Protein AF-A0A8T5MD35-F1 (afdb_monomer)

Sequence (203 aa):
NPEGSQSNDGQLILYNSLDQLIDSVTYGDWDDGNESDNAPDGNANDYTDECLSRMPNAKDTDNDKNDFIKTRCTYGSENGITPPNEQSLLVTIAGRIVFDILPRQLNFGIVQPGSTDNPALNGPIIFNVTGSEQDVNVEITNVTGYPFEDGLRIDNNPALGSHWFIPYTSPIVNATPTLDVPEEAPPGQAEGTIVYTVTGPTP

Nearest PDB structures (foldseek):
  2wmp-assembly1_B  TM=6.150E-01  e=5.073E-01  Escherichia coli
  6cd2-assembly1_B  TM=5.212E-01  e=1.045E+00  Escherichia coli

pLDDT: mean 82.9, std 14.53, range [34.44, 97.69]

Foldseek 3Di:
DDDDDDDQWDKDWDADPVRDTDDMAGEDQDPPPDSPLHDYTCDDPDQFFNDKDFDVPDDCPVRNNNGIDGGHDPPPDDPPDDDQPDDDDDDDAPDDFDWDFPRDFFALDFDAAQDAFRWGPPFWGKTFRAPDPFKKKKAFQDKDWPPLRPWKDKPNHNRHGDMDIAGNVRGIDTITIGGGHHNPHDGDDIGMDIDMDMDTDHD

Solvent-accessible surface area (backbone atoms only — not comparable to full-atom values): 12385 Å² total; per-residue (Å²): 128,90,87,83,83,85,66,55,41,40,75,51,76,42,62,48,100,80,74,43,82,74,50,71,45,40,20,27,83,36,79,85,86,56,55,90,38,27,13,70,47,63,69,54,92,51,77,62,34,60,26,82,40,68,46,87,92,59,70,90,74,91,34,32,41,84,33,34,41,68,28,53,67,62,85,93,59,69,89,90,64,76,76,72,76,78,82,87,81,89,80,90,60,104,59,74,73,41,75,48,71,66,74,69,86,84,38,58,72,91,72,56,58,57,39,66,72,42,52,30,75,69,56,61,49,50,46,35,30,67,79,19,85,52,44,37,38,39,32,28,78,41,54,38,40,69,55,40,58,87,20,31,22,40,72,88,35,60,36,66,70,38,69,46,80,39,44,42,91,51,28,65,49,78,42,45,43,27,36,31,33,52,66,83,48,76,92,73,90,70,67,65,51,74,41,74,47,77,47,62,78,83,129

Radius of gyration: 22.54 Å; Cα contacts (8 Å, |Δi|>4): 384; chains: 1; bounding box: 60×29×52 Å

Structure (mmCIF, N/CA/C/O backbone):
data_AF-A0A8T5MD35-F1
#
_entry.id   AF-A0A8T5MD35-F1
#
loop_
_atom_site.group_PDB
_atom_site.id
_atom_site.type_symbol
_atom_site.label_atom_id
_atom_site.label_alt_id
_atom_site.label_comp_id
_atom_site.label_asym_id
_atom_site.label_entity_id
_atom_site.label_seq_id
_atom_site.pdbx_PDB_ins_code
_atom_site.Cartn_x
_atom_site.Cartn_y
_atom_site.Cartn_z
_atom_site.occupancy
_atom_site.B_iso_or_equiv
_atom_site.auth_seq_id
_atom_site.auth_comp_id
_atom_site.auth_asym_id
_atom_site.auth_atom_id
_atom_site.pdbx_PDB_model_num
ATOM 1 N N . ASN A 1 1 ? -34.368 -17.183 -1.199 1.00 41.47 1 ASN A N 1
ATOM 2 C CA . ASN A 1 1 ? -34.020 -15.756 -1.328 1.00 41.47 1 ASN A CA 1
ATOM 3 C C . ASN A 1 1 ? -35.205 -14.946 -0.874 1.00 41.47 1 ASN A C 1
ATOM 5 O O . ASN A 1 1 ? -36.309 -15.324 -1.254 1.00 41.47 1 ASN A O 1
ATOM 9 N N . PRO A 1 2 ? -35.012 -13.919 -0.036 1.00 56.97 2 PRO A N 1
ATOM 10 C CA . PRO A 1 2 ? -36.078 -12.960 0.209 1.00 56.97 2 PRO A CA 1
ATOM 11 C C . PRO A 1 2 ? -36.549 -12.375 -1.131 1.00 56.97 2 PRO A C 1
ATOM 13 O O . PRO A 1 2 ? -35.743 -12.176 -2.042 1.00 56.97 2 PRO A O 1
ATOM 16 N N . GLU A 1 3 ? -37.855 -12.169 -1.267 1.00 71.06 3 GLU A N 1
ATOM 17 C CA . GLU A 1 3 ? -38.458 -11.482 -2.410 1.00 71.06 3 GLU A CA 1
ATOM 18 C C . GLU A 1 3 ? -38.529 -9.980 -2.102 1.00 71.06 3 GLU A C 1
ATOM 20 O O . GLU A 1 3 ? -38.937 -9.600 -1.005 1.00 71.06 3 GLU A O 1
ATOM 25 N N . GLY A 1 4 ? -38.128 -9.123 -3.046 1.00 73.94 4 GLY A N 1
ATOM 26 C CA . GLY A 1 4 ? -38.180 -7.667 -2.883 1.00 73.94 4 GLY A CA 1
ATOM 27 C C . GLY A 1 4 ? -37.210 -6.904 -3.790 1.00 73.94 4 GLY A C 1
ATOM 28 O O . GLY A 1 4 ? -36.378 -7.504 -4.468 1.00 73.94 4 GLY A O 1
ATOM 29 N N . SER A 1 5 ? -37.335 -5.574 -3.789 1.00 76.50 5 SER A N 1
ATOM 30 C CA . SER A 1 5 ? -36.349 -4.638 -4.342 1.00 76.50 5 SER A CA 1
ATOM 31 C C . SER A 1 5 ? -35.628 -3.983 -3.170 1.00 76.50 5 SER A C 1
ATOM 33 O O . SER A 1 5 ? -36.293 -3.425 -2.299 1.00 76.50 5 SER A O 1
ATOM 35 N N . GLN A 1 6 ? -34.301 -4.051 -3.135 1.00 71.00 6 GLN A N 1
ATOM 36 C CA . GLN A 1 6 ? -33.507 -3.251 -2.202 1.00 71.00 6 GLN A CA 1
ATOM 37 C C . GLN A 1 6 ? -33.210 -1.894 -2.848 1.00 71.00 6 GLN A C 1
ATOM 39 O O . GLN A 1 6 ? -32.934 -1.837 -4.047 1.00 71.00 6 GLN A O 1
ATOM 44 N N . SER A 1 7 ? -33.349 -0.817 -2.073 1.00 79.94 7 SER A N 1
ATOM 45 C CA . SER A 1 7 ? -32.858 0.511 -2.455 1.00 79.94 7 SER A CA 1
ATOM 46 C C . SER A 1 7 ? -31.371 0.623 -2.110 1.00 79.94 7 SER A C 1
ATOM 48 O O . SER A 1 7 ? -30.817 -0.245 -1.432 1.00 79.94 7 SER A O 1
ATOM 50 N N . ASN A 1 8 ? -30.747 1.718 -2.536 1.00 84.00 8 ASN A N 1
ATOM 51 C CA . ASN A 1 8 ? -29.390 2.085 -2.125 1.00 84.00 8 ASN A CA 1
ATOM 52 C C . ASN A 1 8 ? -29.355 2.720 -0.724 1.00 84.00 8 ASN A C 1
ATOM 54 O O . ASN A 1 8 ? -28.286 3.063 -0.238 1.00 84.00 8 ASN A O 1
ATOM 58 N N . ASP A 1 9 ? -30.507 2.796 -0.061 1.00 91.19 9 ASP A N 1
ATOM 59 C CA . ASP A 1 9 ? -30.699 3.286 1.300 1.00 91.19 9 ASP A CA 1
ATOM 60 C C . ASP A 1 9 ? -31.457 2.220 2.090 1.00 91.19 9 ASP A C 1
ATOM 62 O O . ASP A 1 9 ? -32.310 1.510 1.534 1.00 91.19 9 ASP A O 1
ATOM 66 N N . GLY A 1 10 ? -31.164 2.089 3.379 1.00 92.69 10 GLY A N 1
ATOM 67 C CA . GLY A 1 10 ? -31.846 1.102 4.198 1.00 92.69 10 GLY A CA 1
ATOM 68 C C . GLY A 1 10 ? -31.272 0.920 5.590 1.00 92.69 10 GLY A C 1
ATOM 69 O O . GLY A 1 10 ? -30.478 1.716 6.084 1.00 92.69 10 GLY A O 1
ATOM 70 N N . GLN A 1 11 ? -31.701 -0.179 6.208 1.00 93.25 11 GLN A N 1
ATOM 71 C CA . GLN A 1 11 ? -31.288 -0.581 7.542 1.00 93.25 11 GLN A CA 1
ATOM 72 C C . GLN A 1 11 ? -30.983 -2.080 7.574 1.00 93.25 11 GLN A C 1
ATOM 74 O O . GLN A 1 11 ? -31.744 -2.906 7.059 1.00 93.25 11 GLN A O 1
ATOM 79 N N . LEU A 1 12 ? -29.871 -2.431 8.210 1.00 91.94 12 LEU A N 1
ATOM 80 C CA . LEU A 1 12 ? -29.459 -3.796 8.502 1.00 91.94 12 LEU A CA 1
ATOM 81 C C . LEU A 1 12 ? -29.480 -3.994 10.010 1.00 91.94 12 LEU A C 1
ATOM 83 O O . LEU A 1 12 ? -28.777 -3.301 10.731 1.00 91.94 12 LEU A O 1
ATOM 87 N N . ILE A 1 13 ? -30.264 -4.963 10.481 1.00 94.69 13 ILE A N 1
ATOM 88 C CA . ILE A 1 13 ? -30.397 -5.250 11.909 1.00 94.69 13 ILE A CA 1
ATOM 89 C C . ILE A 1 13 ? -29.911 -6.667 12.189 1.00 94.69 13 ILE A C 1
ATOM 91 O O . ILE A 1 13 ? -30.379 -7.634 11.581 1.00 94.69 13 ILE A O 1
ATOM 95 N N . LEU A 1 14 ? -28.987 -6.790 13.136 1.00 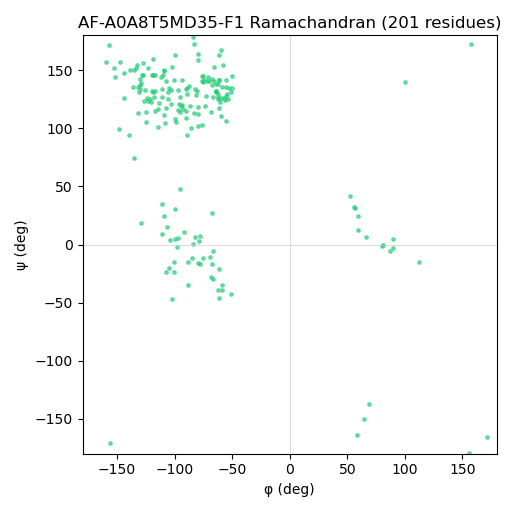93.69 14 LEU A N 1
ATOM 96 C CA . LEU A 1 14 ? -28.451 -8.056 13.600 1.00 93.69 14 LEU A CA 1
ATOM 97 C C . LEU A 1 14 ? -29.075 -8.428 14.944 1.00 93.69 14 LEU A C 1
ATOM 99 O O . LEU A 1 14 ? -28.911 -7.727 15.941 1.00 93.69 14 LEU A O 1
ATOM 103 N N . TYR A 1 15 ? -29.728 -9.586 14.985 1.00 95.44 15 TYR A N 1
ATOM 104 C CA . TYR A 1 15 ? -30.237 -10.192 16.213 1.00 95.44 15 TYR A CA 1
ATOM 105 C C . TYR A 1 15 ? -29.432 -11.439 16.580 1.00 95.44 15 TYR A C 1
ATOM 107 O O . TYR A 1 15 ? -28.934 -12.157 15.709 1.00 95.44 15 TYR A O 1
ATOM 115 N N . ASN A 1 16 ? -29.330 -11.731 17.877 1.00 95.25 16 ASN A N 1
ATOM 116 C CA . ASN A 1 16 ? -28.823 -13.020 18.344 1.00 95.25 16 ASN A CA 1
ATOM 117 C C . ASN A 1 16 ? -29.927 -14.094 18.367 1.00 95.25 16 ASN A C 1
ATOM 119 O O . ASN A 1 16 ? -31.092 -13.834 18.089 1.00 95.25 16 ASN A O 1
ATOM 123 N N . SER A 1 17 ? -29.571 -15.322 18.755 1.00 96.81 17 SER A N 1
ATOM 124 C CA . SER A 1 17 ? -30.511 -16.451 18.837 1.00 96.81 17 SER A CA 1
ATOM 125 C C . SER A 1 17 ? -31.606 -16.313 19.908 1.00 96.81 17 SER A C 1
ATOM 127 O O . SER A 1 17 ? -32.437 -17.207 20.034 1.00 96.81 17 SER A O 1
ATOM 129 N N . LEU A 1 18 ? -31.555 -15.267 20.737 1.00 97.69 18 LEU A N 1
ATOM 130 C CA . LEU A 1 18 ? -32.547 -14.938 21.763 1.00 97.69 18 LEU A CA 1
ATOM 131 C C . LEU A 1 18 ? -33.409 -13.728 21.357 1.00 97.69 18 LEU A C 1
ATOM 133 O O . LEU A 1 18 ? -34.053 -13.138 22.222 1.00 97.69 18 LEU A O 1
ATOM 137 N N . ASP A 1 19 ? -33.379 -13.338 20.078 1.00 96.06 19 ASP A N 1
ATOM 138 C CA . ASP A 1 19 ? -34.057 -12.160 19.517 1.00 96.06 19 ASP A CA 1
ATOM 139 C C . ASP A 1 19 ? -33.635 -10.826 20.162 1.00 96.06 19 ASP A C 1
ATOM 141 O O . ASP A 1 19 ? -34.372 -9.840 20.147 1.00 96.06 19 ASP A O 1
ATOM 145 N N . GLN A 1 20 ? -32.432 -10.763 20.738 1.00 97.19 20 GLN A N 1
ATOM 146 C CA . GLN A 1 20 ? -31.877 -9.515 21.261 1.00 97.19 20 GLN A CA 1
ATOM 147 C C . GLN A 1 20 ? -31.106 -8.801 20.156 1.00 97.19 20 GLN A C 1
ATOM 149 O O . GLN A 1 20 ? -30.312 -9.432 19.453 1.00 97.19 20 GLN A O 1
ATOM 154 N N . LEU A 1 21 ? -31.332 -7.493 20.031 1.00 94.75 21 LEU A N 1
ATOM 155 C CA . LEU A 1 21 ? -30.575 -6.627 19.134 1.00 94.75 21 LEU A CA 1
ATOM 156 C C . LEU A 1 21 ? -29.090 -6.657 19.521 1.00 94.75 21 LEU A C 1
ATOM 158 O O . LEU A 1 21 ? -28.753 -6.426 20.682 1.00 94.75 21 LEU A O 1
ATOM 162 N N . ILE A 1 22 ? -28.234 -6.969 18.551 1.00 94.75 22 ILE A N 1
ATOM 163 C CA . ILE A 1 22 ? -26.774 -6.949 18.682 1.00 94.75 22 ILE A CA 1
ATOM 164 C C . ILE A 1 22 ? -26.189 -5.703 18.030 1.00 94.75 22 ILE A C 1
ATOM 166 O O . ILE A 1 22 ? -25.343 -5.069 18.644 1.00 94.75 22 ILE A O 1
ATOM 170 N N . ASP A 1 23 ? -26.621 -5.391 16.809 1.00 93.25 23 ASP A N 1
ATOM 171 C CA . ASP A 1 23 ? -26.121 -4.263 16.017 1.00 93.25 23 ASP A CA 1
ATOM 172 C C . ASP A 1 23 ? -27.228 -3.798 15.056 1.00 93.25 23 ASP A C 1
ATOM 174 O O . ASP A 1 23 ? -28.089 -4.596 14.660 1.00 93.25 23 ASP A O 1
ATOM 178 N N . SER A 1 24 ? -27.218 -2.523 14.692 1.00 94.56 24 SER A N 1
ATOM 179 C CA . SER A 1 24 ? -28.111 -1.932 13.700 1.00 94.56 24 SER A CA 1
ATOM 180 C C . SER A 1 24 ? -27.337 -0.889 12.919 1.00 94.56 24 SER A C 1
ATOM 182 O O . SER A 1 24 ? -26.799 0.026 13.520 1.00 94.56 24 SER A O 1
ATOM 184 N N . VAL A 1 25 ? -27.348 -1.011 11.596 1.00 94.56 25 VAL A N 1
ATOM 185 C CA . VAL A 1 25 ? -26.674 -0.083 10.692 1.00 94.56 25 VAL A CA 1
ATOM 186 C C . VAL A 1 25 ? -27.701 0.527 9.760 1.00 94.56 25 VAL A C 1
ATOM 188 O O . VAL A 1 25 ? -28.379 -0.192 9.022 1.00 94.56 25 VAL A O 1
ATOM 191 N N . THR A 1 26 ? -27.790 1.845 9.774 1.00 95.81 26 THR A N 1
ATOM 192 C CA . THR A 1 26 ? -28.543 2.662 8.825 1.00 95.81 26 THR A CA 1
ATOM 193 C C . THR A 1 26 ? -27.608 3.257 7.784 1.00 95.81 26 THR A C 1
ATOM 195 O O . THR A 1 26 ? -26.464 3.608 8.074 1.00 95.81 26 THR A O 1
ATOM 198 N N . TYR A 1 27 ? -28.060 3.330 6.534 1.00 94.94 27 TYR A N 1
ATOM 199 C CA . TYR A 1 27 ? -27.249 3.840 5.433 1.00 94.94 27 TYR A CA 1
ATOM 200 C C . TYR A 1 27 ? -28.083 4.621 4.420 1.00 94.94 27 TYR A C 1
ATOM 202 O O . TYR A 1 27 ? -29.253 4.308 4.173 1.00 94.94 27 TYR A O 1
ATOM 210 N N . GLY A 1 28 ? -27.444 5.623 3.817 1.00 94.31 28 GLY A N 1
ATOM 211 C CA . GLY A 1 28 ? -28.070 6.539 2.871 1.00 94.31 28 GLY A CA 1
ATOM 212 C C . GLY A 1 28 ? -29.082 7.458 3.546 1.00 94.31 28 GLY A C 1
ATOM 213 O O . GLY A 1 28 ? -28.834 7.946 4.645 1.00 94.31 28 GLY A O 1
ATOM 214 N N . ASP A 1 29 ? -30.232 7.663 2.911 1.00 94.56 29 ASP A N 1
ATOM 215 C CA . ASP A 1 29 ? -31.291 8.556 3.410 1.00 94.56 29 ASP A CA 1
ATOM 216 C C . ASP A 1 29 ? -32.437 7.789 4.112 1.00 94.56 29 ASP A C 1
ATOM 218 O O . ASP A 1 29 ? -33.607 8.169 4.037 1.00 94.56 29 ASP A O 1
ATOM 222 N N . TRP A 1 30 ? -32.140 6.651 4.749 1.00 94.69 30 TRP A N 1
ATOM 223 C CA . TRP A 1 30 ? -33.147 5.887 5.492 1.00 94.69 30 TRP A CA 1
ATOM 224 C C . TRP A 1 30 ? -33.516 6.576 6.814 1.00 94.69 30 TRP A C 1
ATOM 226 O O . TRP A 1 30 ? -32.669 6.730 7.687 1.00 94.69 30 TRP A O 1
ATOM 236 N N . ASP A 1 31 ? -34.787 6.945 6.985 1.00 94.50 31 ASP A N 1
ATOM 237 C CA . ASP A 1 31 ? -35.288 7.567 8.218 1.00 94.50 31 ASP A CA 1
ATOM 238 C C . ASP A 1 31 ? -35.678 6.507 9.262 1.00 94.50 31 ASP A C 1
ATOM 240 O O . ASP A 1 31 ? -36.764 5.917 9.211 1.00 94.50 31 ASP A O 1
ATOM 244 N N . ASP A 1 32 ? -34.793 6.265 10.230 1.00 93.12 32 ASP A N 1
ATOM 245 C CA . ASP A 1 32 ? -35.075 5.472 11.431 1.00 93.12 32 ASP A CA 1
ATOM 246 C C . ASP A 1 32 ? -35.452 6.338 12.656 1.00 93.12 32 ASP A C 1
ATOM 248 O O . ASP A 1 32 ? -35.643 5.825 13.764 1.00 93.12 32 ASP A O 1
ATOM 252 N N . GLY A 1 33 ? -35.594 7.652 12.451 1.00 95.38 33 GLY A N 1
ATOM 253 C CA . GLY A 1 33 ? -35.703 8.669 13.490 1.00 95.38 33 GLY A CA 1
ATOM 254 C C . GLY A 1 33 ? -34.504 9.620 13.556 1.00 95.38 33 GLY A C 1
ATOM 255 O O . GLY A 1 33 ? -34.633 10.678 14.188 1.00 95.38 33 GLY A O 1
ATOM 256 N N . ASN A 1 34 ? -33.374 9.295 12.916 1.00 95.12 34 ASN A N 1
ATOM 257 C CA . ASN A 1 34 ? -32.229 10.190 12.783 1.00 95.12 34 ASN A CA 1
ATOM 258 C C . ASN A 1 34 ? -31.463 9.970 11.465 1.00 95.12 34 ASN A C 1
ATOM 260 O O . ASN A 1 34 ? -30.592 9.135 11.375 1.00 95.12 34 ASN A O 1
ATOM 264 N N . GLU A 1 35 ? -31.684 10.795 10.442 1.00 96.19 35 GLU A N 1
ATOM 265 C CA . GLU A 1 35 ? -30.905 10.675 9.190 1.00 96.19 35 GLU A CA 1
ATOM 266 C C . GLU A 1 35 ? -29.463 11.220 9.313 1.00 96.19 35 GLU A C 1
ATOM 268 O O . GLU A 1 35 ? -28.636 11.074 8.412 1.00 96.19 35 GLU A O 1
ATOM 273 N N . SER A 1 36 ? -29.145 11.941 10.396 1.00 96.50 36 SER A N 1
ATOM 274 C CA . SER A 1 36 ? -27.886 12.696 10.491 1.00 96.50 36 SER A CA 1
ATOM 275 C C . SER A 1 36 ? -26.665 11.846 10.854 1.00 96.50 36 SER A C 1
ATOM 277 O O . SER A 1 36 ? -25.529 12.304 10.657 1.00 96.50 36 SER A O 1
ATOM 279 N N . ASP A 1 37 ? -26.898 10.637 11.361 1.00 96.06 37 ASP A N 1
ATOM 280 C CA . ASP A 1 37 ? -25.904 9.633 11.730 1.00 96.06 37 ASP A CA 1
ATOM 281 C C . ASP A 1 37 ? -25.916 8.399 10.822 1.00 96.06 37 ASP A C 1
ATOM 283 O O . ASP A 1 37 ? -25.140 7.491 11.091 1.00 96.06 37 ASP A O 1
ATOM 287 N N . ASN A 1 38 ? -26.659 8.403 9.712 1.00 96.81 38 ASN A N 1
ATOM 288 C CA . ASN A 1 38 ? -26.609 7.331 8.719 1.00 96.81 38 ASN A CA 1
ATOM 289 C C . ASN A 1 38 ? -25.212 7.187 8.091 1.00 96.81 38 ASN A C 1
ATOM 291 O O . ASN A 1 38 ? -24.542 8.172 7.748 1.00 96.81 38 ASN A O 1
ATOM 295 N N . ALA A 1 39 ? -24.797 5.945 7.847 1.00 95.88 39 ALA A N 1
ATOM 296 C CA . ALA A 1 39 ? -23.642 5.650 7.009 1.00 95.88 39 ALA A CA 1
ATOM 297 C C . ALA A 1 39 ? -23.838 6.147 5.559 1.00 95.88 39 ALA A C 1
ATOM 299 O O . ALA A 1 39 ? -24.968 6.387 5.122 1.00 95.88 39 ALA A O 1
ATOM 300 N N . PRO A 1 40 ? -22.753 6.264 4.767 1.00 95.12 40 PRO A N 1
ATOM 301 C CA . PRO A 1 40 ? -22.859 6.528 3.332 1.00 95.12 40 PRO A CA 1
ATOM 302 C C . PRO A 1 40 ? -23.833 5.584 2.601 1.00 95.12 40 PRO A C 1
ATOM 304 O O . PRO A 1 40 ? -23.908 4.401 2.923 1.00 95.12 40 PRO A O 1
ATOM 307 N N . ASP A 1 41 ? -24.531 6.100 1.585 1.00 92.38 41 ASP A N 1
ATOM 308 C CA . ASP A 1 41 ? -25.451 5.322 0.739 1.00 92.38 41 ASP A CA 1
ATOM 309 C C . ASP A 1 41 ? -24.760 4.159 -0.003 1.00 92.38 41 ASP A C 1
ATOM 311 O O . ASP A 1 41 ? -23.540 4.090 -0.099 1.00 92.38 41 ASP A O 1
ATOM 315 N N . GLY A 1 42 ? -25.537 3.248 -0.582 1.00 85.62 42 GLY A N 1
ATOM 316 C CA . GLY A 1 42 ? -25.040 2.094 -1.337 1.00 85.62 42 GLY A CA 1
ATOM 317 C C . GLY A 1 42 ? -24.656 2.360 -2.800 1.00 85.62 42 GLY A C 1
ATOM 318 O O . GLY A 1 42 ? -24.393 1.403 -3.525 1.00 85.62 42 GLY A O 1
ATOM 319 N N . ASN A 1 43 ? -24.655 3.607 -3.288 1.00 88.81 43 ASN A N 1
ATOM 320 C CA . ASN A 1 43 ? -24.229 3.904 -4.661 1.00 88.81 43 ASN A CA 1
ATOM 321 C C . ASN A 1 43 ? -22.702 3.846 -4.790 1.00 88.81 43 ASN A C 1
ATOM 323 O O . ASN A 1 43 ? -21.986 4.402 -3.962 1.00 88.81 43 ASN A O 1
ATOM 327 N N . ALA A 1 44 ? -22.209 3.288 -5.889 1.00 89.38 44 ALA A N 1
ATOM 328 C CA . ALA A 1 44 ? -20.796 3.337 -6.250 1.00 89.38 44 ALA A CA 1
ATOM 329 C C . ALA A 1 44 ? -20.582 4.296 -7.428 1.00 89.38 44 ALA A C 1
ATOM 331 O O . ALA A 1 44 ? -21.388 4.323 -8.365 1.00 89.38 44 ALA A O 1
ATOM 332 N N . ASN A 1 45 ? -19.502 5.071 -7.397 1.00 86.94 45 ASN A N 1
ATOM 333 C CA . ASN A 1 45 ? -19.036 5.837 -8.553 1.00 86.94 45 ASN A CA 1
ATOM 334 C C . ASN A 1 45 ? -18.088 5.001 -9.417 1.00 86.94 45 ASN A C 1
ATOM 336 O O . ASN A 1 45 ? -18.090 5.135 -10.644 1.00 86.94 45 ASN A O 1
ATOM 340 N N . ASP A 1 46 ? -17.289 4.143 -8.782 1.00 87.00 46 ASP A N 1
ATOM 341 C CA . ASP A 1 46 ? -16.365 3.222 -9.432 1.00 87.00 46 ASP A CA 1
ATOM 342 C C . ASP A 1 46 ? -16.065 2.014 -8.525 1.00 87.00 46 ASP A C 1
ATOM 344 O O . ASP A 1 46 ? -16.705 1.796 -7.504 1.00 87.00 46 ASP A O 1
ATOM 348 N N . TYR A 1 47 ? -15.098 1.180 -8.907 1.00 81.31 47 TYR A N 1
ATOM 349 C CA . TYR A 1 47 ? -14.793 -0.051 -8.177 1.00 81.31 47 TYR A CA 1
ATOM 350 C C . TYR A 1 47 ? -14.153 0.181 -6.789 1.00 81.31 47 TYR A C 1
ATOM 352 O O . TYR A 1 47 ? -13.986 -0.764 -6.013 1.00 81.31 47 TYR A O 1
ATOM 360 N N . THR A 1 48 ? -13.739 1.411 -6.471 1.00 79.81 48 THR A N 1
ATOM 361 C CA . THR A 1 48 ? -13.070 1.762 -5.209 1.00 79.81 48 THR A CA 1
ATOM 362 C C . THR A 1 48 ? -14.046 2.065 -4.071 1.00 79.81 48 THR A C 1
ATOM 364 O O . THR A 1 48 ? -13.614 2.104 -2.917 1.00 79.81 48 THR A O 1
ATOM 367 N N . ASP A 1 49 ? -15.342 2.222 -4.366 1.00 89.56 49 ASP A N 1
ATOM 368 C CA . ASP A 1 49 ? -16.390 2.578 -3.402 1.00 89.56 49 ASP A CA 1
ATOM 369 C C . ASP A 1 49 ? -17.622 1.642 -3.434 1.00 89.56 49 ASP A C 1
ATOM 371 O O . ASP A 1 49 ? -18.673 1.981 -2.895 1.00 89.56 49 ASP A O 1
ATOM 375 N N . GLU A 1 50 ? -17.480 0.435 -4.002 1.00 87.94 50 GLU A N 1
ATOM 376 C CA . GLU A 1 50 ? -18.561 -0.560 -4.173 1.00 87.94 50 GLU A CA 1
ATOM 377 C C . GLU A 1 50 ? -19.101 -1.190 -2.877 1.00 87.94 50 GLU A C 1
ATOM 379 O O . GLU A 1 50 ? -20.163 -1.813 -2.896 1.00 87.94 50 GLU A O 1
ATOM 384 N N . CYS A 1 51 ? -18.381 -1.081 -1.761 1.00 88.12 51 CYS A N 1
ATOM 385 C CA . CYS A 1 51 ? -18.752 -1.696 -0.491 1.00 88.12 51 CYS A CA 1
ATOM 386 C C . CYS A 1 51 ? -18.754 -0.693 0.656 1.00 88.12 51 CYS A C 1
ATOM 388 O O . CYS A 1 51 ? -17.895 0.178 0.749 1.00 88.12 51 CYS A O 1
ATOM 390 N N . LEU A 1 52 ? -19.668 -0.893 1.600 1.00 89.25 52 LEU A N 1
ATOM 391 C CA . LEU A 1 52 ? -19.661 -0.205 2.881 1.00 89.25 52 LEU A CA 1
ATOM 392 C C . LEU A 1 52 ? -18.956 -1.084 3.923 1.00 89.25 52 LEU A C 1
ATOM 394 O O . LEU A 1 52 ? -19.306 -2.252 4.096 1.00 89.25 52 LEU A O 1
ATOM 398 N N . SER A 1 53 ? -17.955 -0.540 4.610 1.00 87.88 53 SER A N 1
ATOM 399 C CA . SER A 1 53 ? -17.213 -1.241 5.661 1.00 87.88 53 SER A CA 1
ATOM 400 C C . SER A 1 53 ? -17.139 -0.389 6.912 1.00 87.88 53 SER A C 1
ATOM 402 O O . SER A 1 53 ? -16.909 0.817 6.828 1.00 87.88 53 SER A O 1
ATOM 404 N N . ARG A 1 54 ? -17.233 -1.034 8.079 1.00 88.81 54 ARG A N 1
ATOM 405 C CA . ARG A 1 54 ? -16.860 -0.390 9.339 1.00 88.81 54 ARG A CA 1
ATOM 406 C C . ARG A 1 54 ? -15.370 -0.023 9.277 1.00 88.81 54 ARG A C 1
ATOM 408 O O . ARG A 1 54 ? -14.574 -0.781 8.709 1.00 88.81 54 ARG A O 1
ATOM 415 N N . MET A 1 55 ? -14.988 1.132 9.814 1.00 82.19 55 MET A N 1
ATOM 416 C CA . MET A 1 55 ? -13.598 1.579 9.836 1.00 82.19 55 MET A CA 1
ATOM 417 C C . MET A 1 55 ? -12.720 0.555 10.578 1.00 82.19 55 MET A C 1
ATOM 419 O O . MET A 1 55 ? -13.106 0.072 11.648 1.00 82.19 55 MET A O 1
ATOM 423 N N . PRO A 1 56 ? -11.534 0.202 10.045 1.00 71.00 56 PRO A N 1
ATOM 424 C CA . PRO A 1 56 ? -10.655 -0.770 10.686 1.00 71.00 56 PRO A CA 1
ATOM 425 C C . PRO A 1 56 ? -10.319 -0.378 12.130 1.00 71.00 56 PRO A C 1
ATOM 427 O O . PRO A 1 56 ? -9.848 0.727 12.387 1.00 71.00 56 PRO A O 1
ATOM 430 N N . ASN A 1 57 ? -10.537 -1.302 13.071 1.00 67.62 57 ASN A N 1
ATOM 431 C CA . ASN A 1 57 ? -10.334 -1.105 14.515 1.00 67.62 57 ASN A CA 1
ATOM 432 C C . ASN A 1 57 ? -11.170 0.023 15.152 1.00 67.62 57 ASN A C 1
ATOM 434 O O . ASN A 1 57 ? -10.897 0.404 16.294 1.00 67.62 57 ASN A O 1
ATOM 438 N N . ALA A 1 58 ? -12.176 0.558 14.455 1.00 72.12 58 ALA A N 1
ATOM 439 C CA . ALA A 1 58 ? -13.079 1.531 15.046 1.00 72.12 58 ALA A CA 1
ATOM 440 C C . ALA A 1 58 ? -13.975 0.862 16.091 1.00 72.12 58 ALA A C 1
ATOM 442 O O . ALA A 1 58 ? -14.424 -0.278 15.942 1.00 72.12 58 ALA A O 1
ATOM 443 N N . LYS A 1 59 ? -14.205 1.591 17.181 1.00 83.00 59 LYS A N 1
ATOM 444 C CA . LYS A 1 59 ? -15.204 1.232 18.178 1.00 83.00 59 LYS A CA 1
ATOM 445 C C . LYS A 1 59 ? -16.574 1.591 17.610 1.00 83.00 59 LYS A C 1
ATOM 447 O O . LYS A 1 59 ? -16.697 2.647 17.015 1.00 83.00 59 LYS A O 1
ATOM 452 N N . ASP A 1 60 ? -17.567 0.750 17.857 1.00 89.12 60 ASP A N 1
ATOM 453 C CA . ASP A 1 60 ? -18.968 1.092 17.628 1.00 89.12 60 ASP A CA 1
ATOM 454 C C . ASP A 1 60 ? -19.372 2.284 18.513 1.00 89.12 60 ASP A C 1
ATOM 456 O O . ASP A 1 60 ? -19.233 2.224 19.746 1.00 89.12 60 ASP A O 1
ATOM 460 N N . THR A 1 61 ? -19.742 3.400 17.885 1.00 91.75 61 THR A N 1
ATOM 461 C CA . THR A 1 61 ? -20.085 4.658 18.561 1.00 91.75 61 THR A CA 1
ATOM 462 C C . THR A 1 61 ? -21.582 4.930 18.602 1.00 91.75 61 THR A C 1
ATOM 464 O O . THR A 1 61 ? -21.970 5.984 19.113 1.00 91.75 61 THR A O 1
ATOM 467 N N . ASP A 1 62 ? -22.400 3.993 18.112 1.00 91.75 62 ASP A N 1
ATOM 468 C CA . ASP A 1 62 ? -23.825 4.194 17.837 1.00 91.75 62 ASP A CA 1
ATOM 469 C C . ASP A 1 62 ? -24.049 5.375 16.860 1.00 91.75 62 ASP A C 1
ATOM 471 O O . ASP A 1 62 ? -25.026 6.113 16.968 1.00 91.75 62 ASP A O 1
ATOM 475 N N . ASN A 1 63 ? -23.095 5.615 15.949 1.00 94.25 63 ASN A N 1
ATOM 476 C CA . ASN A 1 63 ? -23.173 6.642 14.911 1.00 94.25 63 ASN A CA 1
ATOM 477 C C . ASN A 1 63 ? -22.597 6.090 13.600 1.00 94.25 63 ASN A C 1
ATOM 479 O O . ASN A 1 63 ? -21.389 6.164 13.352 1.00 94.25 63 ASN A O 1
ATOM 483 N N . ASP A 1 64 ? -23.472 5.556 12.751 1.00 95.19 64 ASP A N 1
ATOM 484 C CA . ASP A 1 64 ? -23.089 4.815 11.546 1.00 95.19 64 ASP A CA 1
ATOM 485 C C . ASP A 1 64 ? -22.236 5.652 10.579 1.00 95.19 64 ASP A C 1
ATOM 487 O O . ASP A 1 64 ? -21.275 5.162 9.983 1.00 95.19 64 ASP A O 1
ATOM 491 N N . LYS A 1 65 ? -22.501 6.954 10.484 1.00 94.56 65 LYS A N 1
ATOM 492 C CA . LYS A 1 65 ? -21.732 7.912 9.684 1.00 94.56 65 LYS A CA 1
ATOM 493 C C . LYS A 1 65 ? -20.262 7.984 10.076 1.00 94.56 65 LYS A C 1
ATOM 495 O O . LYS A 1 65 ? -19.400 8.169 9.217 1.00 94.56 65 LYS A O 1
ATOM 500 N N . ASN A 1 66 ? -19.985 7.910 11.374 1.00 91.56 66 ASN A N 1
ATOM 501 C CA . ASN A 1 66 ? -18.630 7.967 11.911 1.00 91.56 66 ASN A CA 1
ATOM 502 C C . ASN A 1 66 ? -17.974 6.590 11.979 1.00 91.56 66 ASN A C 1
ATOM 504 O O . ASN A 1 66 ? -16.757 6.517 12.140 1.00 91.56 66 ASN A O 1
ATOM 508 N N . ASP A 1 67 ? -18.757 5.522 11.860 1.00 91.81 67 ASP A N 1
ATOM 509 C CA . ASP A 1 67 ? -18.272 4.159 12.005 1.00 91.81 67 ASP A CA 1
ATOM 510 C C . ASP A 1 67 ? -18.043 3.479 10.652 1.00 91.81 67 ASP A C 1
ATOM 512 O O . ASP A 1 67 ? -17.217 2.569 10.576 1.00 91.81 67 ASP A O 1
ATOM 516 N N . PHE A 1 68 ? -18.705 3.924 9.578 1.00 93.12 68 PHE A N 1
ATOM 517 C CA . PHE A 1 68 ? -18.665 3.295 8.256 1.00 93.12 68 PHE A CA 1
ATOM 518 C C . PHE A 1 68 ? -18.110 4.204 7.158 1.00 93.12 68 PHE A C 1
ATOM 520 O O . PHE A 1 68 ? -18.331 5.412 7.117 1.00 93.12 68 PHE A O 1
ATOM 527 N N . ILE A 1 69 ? -17.405 3.585 6.212 1.00 92.06 69 ILE A N 1
ATOM 528 C CA . ILE A 1 69 ? -16.852 4.226 5.018 1.00 92.06 69 ILE A CA 1
ATOM 529 C C . ILE A 1 69 ? -17.171 3.403 3.776 1.00 92.06 69 ILE A C 1
ATOM 531 O O . ILE A 1 69 ? -17.307 2.178 3.846 1.00 92.06 69 ILE A O 1
ATOM 535 N N . LYS A 1 70 ? -17.219 4.069 2.619 1.00 91.31 70 LYS A N 1
ATOM 536 C CA . LYS A 1 70 ? -17.158 3.369 1.336 1.00 91.31 70 LYS A CA 1
ATOM 537 C C . LYS A 1 70 ? -15.737 2.896 1.059 1.00 91.31 70 LYS A C 1
ATOM 539 O O . LYS A 1 70 ? -14.764 3.583 1.373 1.00 91.31 70 LYS A O 1
ATOM 544 N N . THR A 1 71 ? -15.621 1.710 0.489 1.00 87.00 71 THR A N 1
ATOM 545 C CA . THR A 1 71 ? -14.356 1.066 0.162 1.00 87.00 71 THR A CA 1
ATOM 546 C C . THR A 1 71 ? -14.554 0.031 -0.941 1.00 87.00 71 THR A C 1
ATOM 548 O O . THR A 1 71 ? -15.675 -0.318 -1.309 1.00 87.00 71 THR A O 1
ATOM 551 N N . ARG A 1 72 ? -13.451 -0.509 -1.452 1.00 86.88 72 ARG A N 1
ATOM 552 C CA . ARG A 1 72 ? -13.475 -1.605 -2.412 1.00 86.88 72 ARG A CA 1
ATOM 553 C C . ARG A 1 72 ? -13.987 -2.876 -1.746 1.00 86.88 72 ARG A C 1
ATOM 555 O O . ARG A 1 72 ? -13.529 -3.259 -0.669 1.00 86.88 72 ARG A O 1
ATOM 562 N N . CYS A 1 73 ? -14.852 -3.601 -2.441 1.00 85.25 73 CYS A N 1
ATOM 563 C CA . CYS A 1 73 ? -15.280 -4.918 -2.000 1.00 85.25 73 CYS A CA 1
ATOM 564 C C . CYS A 1 73 ? -14.125 -5.931 -1.974 1.00 85.25 73 CYS A C 1
ATOM 566 O O . CYS A 1 73 ? -13.407 -6.116 -2.955 1.00 85.25 73 CYS A O 1
ATOM 568 N N . THR A 1 74 ? -13.998 -6.662 -0.868 1.00 79.00 74 THR A N 1
ATOM 569 C CA . THR A 1 74 ? -13.030 -7.758 -0.688 1.00 79.00 74 THR A CA 1
ATOM 570 C C . THR A 1 74 ? -13.724 -9.122 -0.622 1.00 79.00 74 THR A C 1
ATOM 572 O O . THR A 1 74 ? -13.311 -10.017 0.113 1.00 79.00 74 THR A O 1
ATOM 575 N N . TYR A 1 75 ? -14.811 -9.299 -1.382 1.00 78.25 75 TYR A N 1
ATOM 576 C CA . TYR A 1 75 ? -15.583 -10.545 -1.392 1.00 78.25 75 TYR A CA 1
ATOM 577 C C . TYR A 1 75 ? -14.689 -11.763 -1.685 1.00 78.25 75 TYR A C 1
ATOM 579 O O . TYR A 1 75 ? -14.000 -11.815 -2.701 1.00 78.25 75 TYR A O 1
ATOM 587 N N . GLY A 1 76 ? -14.726 -12.757 -0.793 1.00 77.81 76 GLY A N 1
ATOM 588 C CA . GLY A 1 76 ? -13.913 -13.974 -0.887 1.00 77.81 76 GLY A CA 1
ATOM 589 C C . GLY A 1 76 ? -12.516 -13.875 -0.263 1.00 7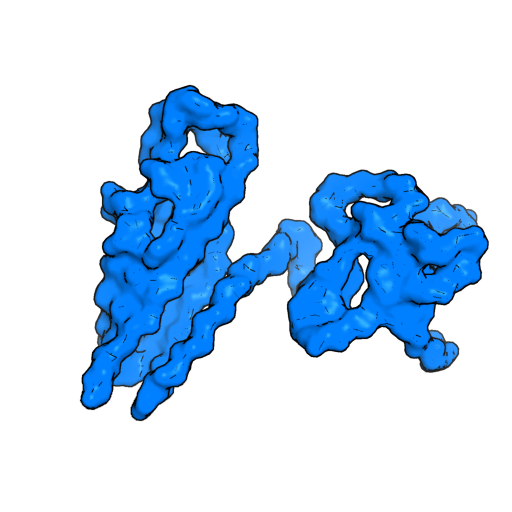7.81 76 GLY A C 1
ATOM 590 O O . GLY A 1 76 ? -11.840 -14.899 -0.174 1.00 77.81 76 GLY A O 1
ATOM 591 N N . SER A 1 77 ? -12.095 -12.695 0.199 1.00 76.88 77 SER A N 1
ATOM 592 C CA . SER A 1 77 ? -10.856 -12.512 0.963 1.00 76.88 77 SER A CA 1
ATOM 593 C C . SER A 1 77 ? -11.025 -12.901 2.436 1.00 76.88 77 SER A C 1
ATOM 595 O O . SER A 1 77 ? -12.133 -12.922 2.972 1.00 76.88 77 SER A O 1
ATOM 597 N N . GLU A 1 78 ? -9.912 -13.191 3.111 1.00 79.50 78 GLU A N 1
ATOM 598 C CA . GLU A 1 78 ? -9.897 -13.412 4.560 1.00 79.50 78 GLU A CA 1
ATOM 599 C C . GLU A 1 78 ? -10.133 -12.098 5.330 1.00 79.50 78 GLU A C 1
ATOM 601 O O . GLU A 1 78 ? -9.658 -11.029 4.936 1.00 79.50 78 GLU A O 1
ATOM 606 N N . ASN A 1 79 ? -10.847 -12.176 6.458 1.00 67.31 79 ASN A N 1
ATOM 607 C CA . ASN A 1 79 ? -11.056 -11.030 7.346 1.00 67.31 79 ASN A CA 1
ATOM 608 C C . ASN A 1 79 ? -9.719 -10.532 7.923 1.00 67.31 79 ASN A C 1
ATOM 610 O O . ASN A 1 79 ? -8.896 -11.329 8.368 1.00 67.31 79 ASN A O 1
ATOM 614 N N . GLY A 1 80 ? -9.539 -9.209 7.987 1.00 59.56 80 GLY A N 1
ATOM 615 C CA . GLY A 1 80 ? -8.343 -8.579 8.565 1.00 59.56 80 GLY A CA 1
ATOM 616 C C . GLY A 1 80 ? -7.202 -8.330 7.576 1.00 59.56 80 GLY A C 1
ATOM 617 O O . GLY A 1 80 ? -6.143 -7.858 7.985 1.00 59.56 80 GLY A O 1
ATOM 618 N N . ILE A 1 81 ? -7.407 -8.602 6.285 1.00 54.75 81 ILE A N 1
ATOM 619 C CA . ILE A 1 81 ? -6.482 -8.172 5.236 1.00 54.75 81 ILE A CA 1
ATOM 620 C C . ILE A 1 81 ? -6.919 -6.788 4.755 1.00 54.75 81 ILE A C 1
ATOM 622 O O . ILE A 1 81 ? -7.958 -6.648 4.109 1.00 54.75 81 ILE A O 1
ATOM 626 N N . THR A 1 82 ? -6.140 -5.758 5.094 1.00 53.81 82 THR A N 1
ATOM 627 C CA . THR A 1 82 ? -6.312 -4.408 4.540 1.00 53.81 82 THR A CA 1
ATOM 628 C C . THR A 1 82 ? -6.275 -4.506 3.012 1.00 53.81 82 THR A C 1
ATOM 630 O O . THR A 1 82 ? -5.346 -5.138 2.492 1.00 53.81 82 THR A O 1
ATOM 633 N N . PRO A 1 83 ? -7.255 -3.937 2.278 1.00 51.25 83 PRO A N 1
ATOM 634 C CA . PRO A 1 83 ? -7.210 -3.915 0.822 1.00 51.25 83 PRO A CA 1
ATOM 635 C C . PRO A 1 83 ? -5.847 -3.370 0.383 1.00 51.25 83 PRO A C 1
ATOM 637 O O . PRO A 1 83 ? -5.414 -2.356 0.932 1.00 51.25 83 PRO A O 1
ATOM 640 N N . PRO A 1 84 ? -5.135 -4.032 -0.544 1.00 50.62 84 PRO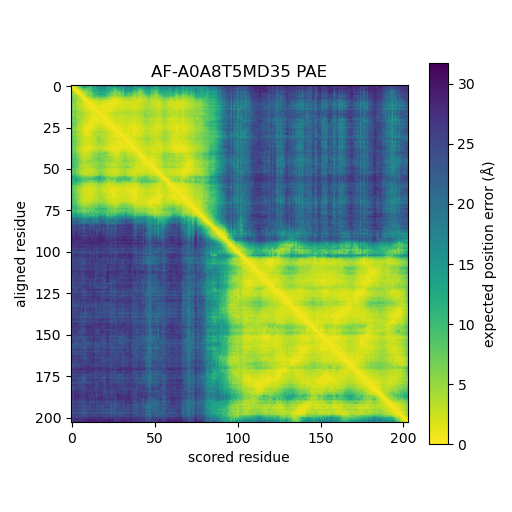 A N 1
ATOM 641 C CA . PRO A 1 84 ? -3.847 -3.536 -0.993 1.00 50.62 84 PRO A CA 1
ATOM 642 C C . PRO A 1 84 ? -4.025 -2.113 -1.523 1.00 50.62 84 PRO A C 1
ATOM 644 O O . PRO A 1 84 ? -4.858 -1.877 -2.396 1.00 50.62 84 PRO A O 1
ATOM 647 N N . ASN A 1 85 ? -3.257 -1.175 -0.971 1.00 49.88 85 ASN A N 1
ATOM 648 C CA . ASN A 1 85 ? -3.201 0.207 -1.429 1.00 49.88 85 ASN A CA 1
ATOM 649 C C . ASN A 1 85 ? -2.854 0.183 -2.932 1.00 49.88 85 ASN A C 1
ATOM 651 O O . ASN A 1 85 ? -1.724 -0.147 -3.298 1.00 49.88 85 ASN A O 1
ATOM 655 N N . GLU A 1 86 ? -3.820 0.461 -3.811 1.00 46.34 86 GLU A N 1
ATOM 656 C CA . GLU A 1 86 ? -3.583 0.469 -5.255 1.00 46.34 86 GLU A CA 1
ATOM 657 C C . GLU A 1 86 ? -2.915 1.783 -5.667 1.00 46.34 86 GLU A C 1
ATOM 659 O O . GLU A 1 86 ? -3.491 2.862 -5.549 1.00 46.34 86 GLU A O 1
ATOM 664 N N . GLN A 1 87 ? -1.704 1.684 -6.214 1.00 44.94 87 GLN A N 1
ATOM 665 C CA . GLN A 1 87 ? -1.194 2.688 -7.141 1.00 44.94 87 GLN A CA 1
ATOM 666 C C . GLN A 1 87 ? -1.541 2.232 -8.555 1.00 44.94 87 GLN A C 1
ATOM 668 O O . GLN A 1 87 ? -1.069 1.193 -9.011 1.00 44.94 87 GLN A O 1
ATOM 673 N N . SER A 1 88 ? -2.373 3.005 -9.248 1.00 35.31 88 SER A N 1
ATOM 674 C CA . SER A 1 88 ? -2.698 2.771 -10.655 1.00 35.31 88 SER A CA 1
ATOM 675 C C . SER A 1 88 ? -1.706 3.522 -11.541 1.00 35.31 88 SER A C 1
ATOM 677 O O . SER A 1 88 ? -1.692 4.752 -11.543 1.00 35.31 88 SER A O 1
ATOM 679 N N . LEU A 1 89 ? -0.886 2.799 -12.311 1.00 46.94 89 LEU A N 1
ATOM 680 C CA . LEU A 1 89 ? 0.001 3.387 -13.317 1.00 46.94 89 LEU A CA 1
ATOM 681 C C . LEU A 1 89 ? -0.518 3.060 -14.722 1.00 46.94 89 LEU A C 1
ATOM 683 O O . LEU A 1 89 ? -0.368 1.943 -15.215 1.00 46.94 89 LEU A O 1
ATOM 687 N N . LEU A 1 90 ? -1.123 4.048 -15.384 1.00 35.38 90 LEU A N 1
ATOM 688 C CA . LEU A 1 90 ? -1.595 3.913 -16.760 1.00 35.38 90 LEU A CA 1
ATOM 689 C C . LEU A 1 90 ? -0.475 4.318 -17.729 1.00 35.38 90 LEU A C 1
ATOM 691 O O . LEU A 1 90 ? -0.295 5.495 -18.039 1.00 35.38 90 LEU A O 1
ATOM 695 N N . VAL A 1 91 ? 0.303 3.341 -18.197 1.00 41.50 91 VAL A N 1
ATOM 696 C CA . VAL A 1 91 ? 1.378 3.565 -19.176 1.00 41.50 91 VAL A CA 1
ATOM 697 C C . VAL A 1 91 ? 0.856 3.277 -20.584 1.00 41.50 91 VAL A C 1
ATOM 699 O O . VAL A 1 91 ? 0.544 2.138 -20.918 1.00 41.50 91 VAL A O 1
ATOM 702 N N . THR A 1 92 ? 0.771 4.304 -21.434 1.00 34.44 92 THR A N 1
ATOM 703 C CA . THR A 1 92 ? 0.513 4.126 -22.875 1.00 34.44 92 THR A CA 1
ATOM 704 C C . THR A 1 92 ? 1.840 4.197 -23.626 1.00 34.44 92 THR A C 1
ATOM 706 O O . THR A 1 92 ? 2.401 5.278 -23.785 1.00 34.44 92 THR A O 1
ATOM 709 N N . ILE A 1 93 ? 2.348 3.055 -24.091 1.00 43.84 93 ILE A N 1
ATOM 710 C CA . ILE A 1 93 ? 3.524 2.960 -24.974 1.00 43.84 93 ILE A CA 1
ATOM 711 C C . ILE A 1 93 ? 3.104 2.204 -26.243 1.00 43.84 93 ILE A C 1
ATOM 713 O O . ILE A 1 93 ? 2.184 1.391 -26.212 1.00 43.84 93 ILE A O 1
ATOM 717 N N . ALA A 1 94 ? 3.756 2.476 -27.377 1.00 51.25 94 ALA A N 1
ATOM 718 C CA . ALA A 1 94 ? 3.481 1.889 -28.696 1.00 51.25 94 ALA A CA 1
ATOM 719 C C . ALA A 1 94 ? 3.802 0.372 -28.825 1.00 51.25 94 ALA A C 1
ATOM 721 O O . ALA A 1 94 ? 4.077 -0.120 -29.917 1.00 51.25 94 ALA A O 1
ATOM 722 N N . GLY A 1 95 ? 3.750 -0.371 -27.718 1.00 56.06 95 GLY A N 1
ATOM 723 C CA . GLY A 1 95 ? 3.956 -1.812 -27.598 1.00 56.06 95 GLY A CA 1
ATOM 724 C C . GLY A 1 95 ? 3.324 -2.331 -26.300 1.00 56.06 95 GLY A C 1
ATOM 725 O O . GLY A 1 95 ? 3.087 -1.565 -25.366 1.00 56.06 95 GLY A O 1
ATOM 726 N N . ARG A 1 96 ? 3.006 -3.630 -26.240 1.00 56.50 96 ARG A N 1
ATOM 727 C CA . ARG A 1 96 ? 2.381 -4.247 -25.061 1.00 56.50 96 ARG A CA 1
ATOM 728 C C . ARG A 1 96 ? 3.448 -4.523 -23.998 1.00 56.50 96 ARG A C 1
ATOM 730 O O . ARG A 1 96 ? 4.161 -5.514 -24.092 1.00 56.50 96 ARG A O 1
ATOM 737 N N . ILE A 1 97 ? 3.522 -3.678 -22.976 1.00 59.41 97 ILE A N 1
ATOM 738 C CA . ILE A 1 97 ? 4.251 -3.979 -21.740 1.00 59.41 97 ILE A CA 1
ATOM 739 C C . ILE A 1 97 ? 3.225 -4.506 -20.735 1.00 59.41 97 ILE A C 1
ATOM 741 O O . ILE A 1 97 ? 2.246 -3.824 -20.437 1.00 59.41 97 ILE A O 1
ATOM 745 N N . VAL A 1 98 ? 3.416 -5.734 -20.251 1.00 59.34 98 VAL A N 1
ATOM 746 C CA . VAL A 1 98 ? 2.688 -6.256 -19.087 1.00 59.34 98 VAL A CA 1
ATOM 747 C C . VAL A 1 98 ? 3.609 -6.064 -17.895 1.00 59.34 98 VAL A C 1
ATOM 749 O O . VAL A 1 98 ? 4.718 -6.598 -17.874 1.00 59.34 98 VAL A O 1
ATOM 752 N N . PHE A 1 99 ? 3.183 -5.228 -16.959 1.00 66.69 99 PHE A N 1
ATOM 753 C CA . PHE A 1 99 ? 3.977 -4.843 -15.808 1.00 66.69 99 PHE A CA 1
ATOM 754 C C . PHE A 1 99 ? 3.123 -4.987 -14.561 1.00 66.69 99 PHE A C 1
ATOM 756 O O . PHE A 1 99 ? 2.165 -4.238 -14.381 1.00 66.69 99 PHE A O 1
ATOM 763 N N . ASP A 1 100 ? 3.498 -5.938 -13.715 1.00 60.97 100 ASP A N 1
ATOM 764 C CA . ASP A 1 100 ? 2.870 -6.137 -12.421 1.00 60.97 100 ASP A CA 1
ATOM 765 C C . ASP A 1 100 ? 3.869 -5.704 -11.345 1.00 60.97 100 ASP A C 1
ATOM 767 O O . ASP A 1 100 ? 4.897 -6.351 -11.113 1.00 60.97 100 ASP A O 1
ATOM 771 N N . ILE A 1 101 ? 3.558 -4.606 -10.657 1.00 63.88 101 ILE A N 1
ATOM 772 C CA . ILE A 1 101 ? 4.082 -4.395 -9.306 1.00 63.88 101 ILE A CA 1
ATOM 773 C C . ILE A 1 101 ? 3.097 -5.103 -8.396 1.00 63.88 101 ILE A C 1
ATOM 775 O O . ILE A 1 101 ? 1.928 -4.736 -8.371 1.00 63.88 101 ILE A O 1
ATOM 779 N N . LEU A 1 102 ? 3.550 -6.102 -7.643 1.00 58.34 102 LEU A N 1
ATOM 780 C CA . LEU A 1 102 ? 2.742 -6.644 -6.555 1.00 58.34 102 LEU A CA 1
ATOM 781 C C . LEU A 1 102 ? 2.823 -5.639 -5.395 1.00 58.34 102 LEU A C 1
ATOM 783 O O . LEU A 1 102 ? 3.874 -5.580 -4.747 1.00 58.34 102 LEU A O 1
ATOM 787 N N . PRO A 1 103 ? 1.786 -4.809 -5.151 1.00 59.81 103 PRO A N 1
ATOM 788 C CA . PRO A 1 103 ? 1.853 -3.779 -4.127 1.00 59.81 103 PRO A CA 1
ATOM 789 C C . PRO A 1 103 ? 2.084 -4.452 -2.779 1.00 59.81 103 PRO A C 1
ATOM 791 O O . PRO A 1 103 ? 1.327 -5.329 -2.358 1.00 59.81 103 PRO A O 1
ATOM 794 N N . ARG A 1 104 ? 3.163 -4.060 -2.105 1.00 66.31 104 ARG A N 1
ATOM 795 C CA . ARG A 1 104 ? 3.512 -4.608 -0.802 1.00 66.31 104 ARG A CA 1
ATOM 796 C C . ARG A 1 104 ? 3.667 -3.462 0.178 1.00 66.31 104 ARG A C 1
ATOM 798 O O . ARG A 1 104 ? 4.653 -2.736 0.130 1.00 66.31 104 ARG A O 1
ATOM 805 N N . GLN A 1 105 ? 2.682 -3.301 1.061 1.00 74.81 105 GLN A N 1
ATOM 806 C CA . GLN A 1 105 ? 2.808 -2.402 2.205 1.00 74.81 105 GLN A CA 1
ATOM 807 C C . GLN A 1 105 ? 3.995 -2.876 3.034 1.00 74.81 105 GLN A C 1
ATOM 809 O O . GLN A 1 105 ? 3.919 -3.952 3.614 1.00 74.81 105 GLN A O 1
ATOM 814 N N . LEU A 1 106 ? 5.092 -2.130 3.075 1.00 83.12 106 LEU A N 1
ATOM 815 C CA . LEU A 1 106 ? 6.263 -2.551 3.837 1.00 83.12 106 LEU A CA 1
ATOM 816 C C . LEU A 1 106 ? 5.937 -2.547 5.330 1.00 83.12 106 LEU A C 1
ATOM 818 O O . LEU A 1 106 ? 5.462 -1.550 5.867 1.00 83.12 106 LEU A O 1
ATOM 822 N N . ASN A 1 107 ? 6.191 -3.672 5.993 1.00 85.19 107 ASN A N 1
ATOM 823 C CA . ASN A 1 107 ? 5.974 -3.816 7.425 1.00 85.19 107 ASN A CA 1
ATOM 824 C C . ASN A 1 107 ? 7.309 -4.089 8.110 1.00 85.19 107 ASN A C 1
ATOM 826 O O . ASN A 1 107 ? 7.899 -5.145 7.906 1.00 85.19 107 ASN A O 1
ATOM 830 N N . PHE A 1 108 ? 7.756 -3.157 8.945 1.00 86.00 108 PHE A N 1
ATOM 831 C CA . PHE A 1 108 ? 8.999 -3.269 9.713 1.00 86.00 108 PHE A CA 1
ATOM 832 C C . PHE A 1 108 ? 8.772 -3.737 11.161 1.00 86.00 108 PHE A C 1
ATOM 834 O O . PHE A 1 108 ? 9.727 -3.945 11.904 1.00 86.00 108 PHE A O 1
ATOM 841 N N . GLY A 1 109 ? 7.517 -3.948 11.570 1.00 85.75 109 GLY A N 1
ATOM 842 C CA . GLY A 1 109 ? 7.155 -4.284 12.943 1.00 85.75 109 GLY A CA 1
ATOM 843 C C . GLY A 1 109 ? 7.484 -3.165 13.932 1.00 85.75 109 GLY A C 1
ATOM 844 O O . GLY A 1 109 ? 7.456 -1.983 13.596 1.00 85.75 109 GLY A O 1
ATOM 845 N N . ILE A 1 110 ? 7.776 -3.549 15.177 1.00 83.00 110 ILE A N 1
ATOM 846 C CA . ILE A 1 110 ? 8.231 -2.611 16.208 1.00 83.00 110 ILE A CA 1
ATOM 847 C C . ILE A 1 110 ? 9.736 -2.407 16.035 1.00 83.00 110 ILE A C 1
ATOM 849 O O . ILE A 1 110 ? 10.523 -3.314 16.301 1.00 83.00 110 ILE A O 1
ATOM 853 N N . VAL A 1 111 ? 10.116 -1.195 15.649 1.00 87.31 111 VAL A N 1
ATOM 854 C CA . VAL A 1 111 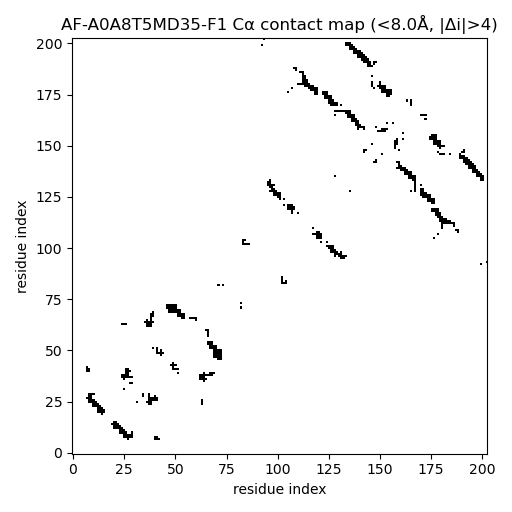? 11.506 -0.746 15.521 1.00 87.31 111 VAL A CA 1
ATOM 855 C C . VAL A 1 111 ? 11.835 0.260 16.625 1.00 87.31 111 VAL A C 1
ATOM 857 O O . VAL A 1 111 ? 10.952 0.958 17.125 1.00 87.31 111 VAL A O 1
ATOM 860 N N . GLN A 1 112 ? 13.093 0.303 17.063 1.00 89.12 112 GLN A N 1
ATOM 861 C CA . GLN A 1 112 ? 13.530 1.211 18.131 1.00 89.12 112 GLN A CA 1
ATOM 862 C C . GLN A 1 112 ? 14.074 2.516 17.531 1.00 89.12 112 GLN A C 1
ATOM 864 O O . GLN A 1 112 ? 14.784 2.447 16.524 1.00 89.12 112 GLN A O 1
ATOM 869 N N . PRO A 1 113 ? 13.822 3.690 18.133 1.00 91.75 113 PRO A N 1
ATOM 870 C CA . PRO A 1 113 ? 14.513 4.916 17.741 1.00 91.75 113 PRO A CA 1
ATOM 871 C C . PRO A 1 113 ? 16.038 4.730 17.756 1.00 91.75 113 PRO A C 1
ATOM 873 O O . PRO A 1 113 ? 16.584 4.112 18.673 1.00 91.75 113 PRO A O 1
ATOM 876 N N . GLY A 1 114 ? 16.716 5.208 16.712 1.00 90.12 114 GLY A N 1
ATOM 877 C CA . GLY A 1 114 ? 18.161 5.051 16.506 1.00 90.12 114 GLY A CA 1
ATOM 878 C C . GLY A 1 114 ? 18.606 3.696 15.935 1.00 90.12 114 GLY A C 1
ATOM 879 O O . GLY A 1 114 ? 19.803 3.490 15.738 1.00 90.12 114 GLY A O 1
ATOM 880 N N . SER A 1 115 ? 17.688 2.755 15.682 1.00 93.50 115 SER A N 1
ATOM 881 C CA . SER A 1 115 ? 18.033 1.479 15.035 1.00 93.50 115 SER A CA 1
ATOM 882 C C . SER A 1 115 ? 18.247 1.639 13.527 1.00 93.50 115 SER A C 1
ATOM 884 O O . SER A 1 115 ? 17.556 2.419 12.875 1.00 93.50 115 SER A O 1
ATOM 886 N N . THR A 1 116 ? 19.186 0.876 12.966 1.00 95.75 116 THR A N 1
ATOM 887 C CA . THR A 1 116 ? 19.521 0.887 11.534 1.00 95.75 116 THR A CA 1
ATOM 888 C C . THR A 1 116 ? 19.270 -0.473 10.897 1.00 95.75 116 THR A C 1
ATOM 890 O O . THR A 1 116 ? 19.239 -1.493 11.590 1.00 95.75 116 THR A O 1
ATOM 893 N N . ASP A 1 117 ? 19.122 -0.488 9.574 1.00 94.19 117 ASP A N 1
ATOM 894 C CA . ASP A 1 117 ? 19.008 -1.697 8.755 1.00 94.19 117 ASP A CA 1
ATOM 895 C C . ASP A 1 117 ? 17.871 -2.645 9.177 1.00 94.19 117 ASP A C 1
ATOM 897 O O . ASP A 1 117 ? 17.977 -3.865 9.032 1.00 94.19 117 ASP A O 1
ATOM 901 N N . ASN A 1 118 ? 16.759 -2.109 9.691 1.00 92.69 118 ASN A N 1
ATOM 902 C CA . ASN A 1 118 ? 15.616 -2.930 10.088 1.00 92.69 118 ASN A CA 1
ATOM 903 C C . ASN A 1 118 ? 14.972 -3.537 8.831 1.00 92.69 118 ASN A C 1
ATOM 905 O O . ASN A 1 118 ? 14.438 -2.779 8.018 1.00 92.69 118 ASN A O 1
ATOM 909 N N . PRO A 1 119 ? 15.001 -4.865 8.620 1.00 93.75 119 PRO A N 1
ATOM 910 C CA . PRO A 1 119 ? 14.466 -5.458 7.402 1.00 93.75 119 PRO A CA 1
ATOM 911 C C . PRO A 1 119 ? 12.939 -5.468 7.430 1.00 93.75 119 PRO A C 1
ATOM 913 O O . PRO A 1 119 ? 12.331 -5.705 8.478 1.00 93.75 119 PRO A O 1
ATOM 916 N N . ALA A 1 120 ? 12.302 -5.287 6.271 1.00 90.31 120 ALA A N 1
ATOM 917 C CA . ALA A 1 120 ? 10.864 -5.514 6.188 1.00 90.31 120 ALA A CA 1
ATOM 918 C C . ALA A 1 120 ? 10.542 -6.986 6.507 1.00 90.31 120 ALA A C 1
ATOM 920 O O . ALA A 1 120 ? 11.074 -7.923 5.906 1.00 90.31 120 ALA A O 1
ATOM 921 N N . LEU A 1 121 ? 9.632 -7.197 7.454 1.00 87.81 121 LEU A N 1
ATOM 922 C CA . LEU A 1 121 ? 9.177 -8.508 7.919 1.00 87.81 121 LEU A CA 1
ATOM 923 C C . LEU A 1 121 ? 8.379 -9.246 6.856 1.00 87.81 121 LEU A C 1
ATOM 925 O O . LEU A 1 121 ? 8.355 -10.474 6.801 1.00 87.81 121 LEU A O 1
ATOM 929 N N . ASN A 1 122 ? 7.740 -8.488 5.982 1.00 82.69 122 ASN A N 1
ATOM 930 C CA . ASN A 1 122 ? 7.113 -9.013 4.800 1.00 82.69 122 ASN A CA 1
ATOM 931 C C . ASN A 1 122 ? 8.059 -8.898 3.603 1.00 82.69 122 ASN A C 1
ATOM 933 O O . ASN A 1 122 ? 7.627 -8.462 2.564 1.00 82.69 122 ASN A O 1
ATOM 937 N N . GLY A 1 123 ? 9.327 -9.296 3.700 1.00 86.62 123 GLY A N 1
ATOM 938 C CA . GLY A 1 123 ? 10.178 -9.617 2.543 1.00 86.62 123 GLY A CA 1
ATOM 939 C C . GLY A 1 123 ? 10.405 -8.513 1.484 1.00 86.62 123 GLY A C 1
ATOM 940 O O . GLY A 1 123 ? 10.187 -7.332 1.742 1.00 86.62 123 GLY A O 1
ATOM 941 N N . PRO A 1 124 ? 10.896 -8.892 0.284 1.00 88.88 124 PRO A N 1
ATOM 942 C CA . PRO A 1 124 ? 11.306 -7.934 -0.740 1.00 88.88 124 PRO A CA 1
ATOM 943 C C . PRO A 1 124 ? 10.125 -7.356 -1.528 1.00 88.88 124 PRO A C 1
ATOM 945 O O . PRO A 1 124 ? 9.029 -7.933 -1.564 1.00 88.88 124 PRO A O 1
ATOM 948 N N . ILE A 1 125 ? 10.409 -6.252 -2.219 1.00 87.44 125 ILE A N 1
ATOM 949 C CA . ILE A 1 125 ? 9.611 -5.718 -3.325 1.00 87.44 125 ILE A CA 1
ATOM 950 C C . ILE A 1 125 ? 9.972 -6.523 -4.573 1.00 87.44 125 ILE A C 1
ATOM 952 O O . ILE A 1 125 ? 11.152 -6.744 -4.847 1.00 87.44 125 ILE A O 1
ATOM 956 N N . ILE A 1 126 ? 8.965 -6.984 -5.311 1.00 86.25 126 ILE A N 1
ATOM 957 C CA . ILE A 1 126 ? 9.158 -7.790 -6.518 1.00 86.25 126 ILE A CA 1
ATOM 958 C C . ILE A 1 126 ? 8.663 -6.978 -7.706 1.00 86.25 126 ILE A C 1
ATOM 960 O O . ILE A 1 126 ? 7.471 -6.682 -7.803 1.00 86.25 126 ILE A O 1
ATOM 964 N N . PHE A 1 127 ? 9.575 -6.655 -8.617 1.00 87.56 127 PHE A N 1
ATOM 965 C CA . PHE A 1 127 ? 9.237 -6.097 -9.917 1.00 87.56 127 PHE A CA 1
ATOM 966 C C . PHE A 1 127 ? 9.161 -7.235 -10.927 1.00 87.56 127 PHE A C 1
ATOM 968 O O . PHE A 1 127 ? 10.149 -7.947 -11.130 1.00 87.56 127 PHE A O 1
ATOM 975 N N . ASN A 1 128 ? 7.990 -7.422 -11.537 1.00 85.62 128 ASN A N 1
ATOM 976 C CA . ASN A 1 128 ? 7.747 -8.509 -12.471 1.00 85.62 128 ASN A CA 1
ATOM 977 C C . ASN A 1 128 ? 7.244 -7.974 -13.817 1.00 85.62 128 ASN A C 1
ATOM 979 O O . ASN A 1 128 ? 6.137 -7.453 -13.928 1.00 85.62 128 ASN A O 1
ATOM 983 N N . VAL A 1 129 ? 8.059 -8.148 -14.854 1.00 86.00 129 VAL A N 1
ATOM 984 C CA . VAL A 1 129 ? 7.748 -7.747 -16.235 1.00 86.00 129 VAL A CA 1
ATOM 985 C C . VAL A 1 129 ? 7.501 -8.962 -17.130 1.00 86.00 129 VAL A C 1
ATOM 987 O O . VAL A 1 129 ? 7.713 -8.924 -18.341 1.00 86.00 129 VAL A O 1
ATOM 990 N N . THR A 1 130 ? 7.104 -10.094 -16.538 1.00 84.19 130 THR A N 1
ATOM 991 C CA . THR A 1 130 ? 6.849 -11.335 -17.278 1.00 84.19 130 THR A CA 1
ATOM 992 C C . THR A 1 130 ? 5.801 -11.099 -18.359 1.00 84.19 130 THR A C 1
ATOM 99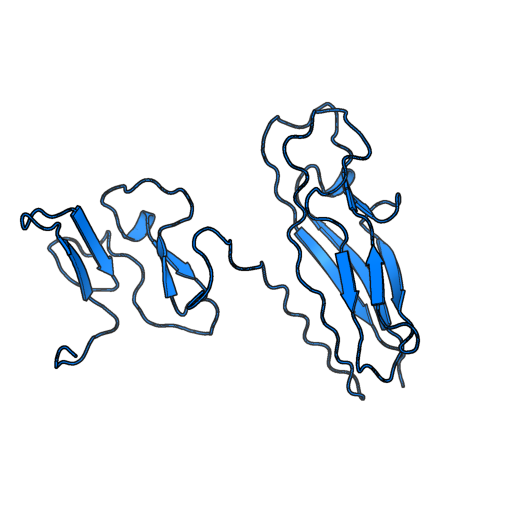4 O O . THR A 1 130 ? 4.700 -10.628 -18.096 1.00 84.19 130 THR A O 1
ATOM 997 N N . GLY A 1 131 ? 6.150 -11.459 -19.594 1.00 81.75 131 GLY A N 1
ATOM 998 C CA . GLY A 1 131 ? 5.307 -11.223 -20.766 1.00 81.75 131 GLY A CA 1
ATOM 999 C C . GLY A 1 131 ? 5.546 -9.878 -21.455 1.00 81.75 131 GLY A C 1
ATOM 1000 O O . GLY A 1 131 ? 4.947 -9.644 -22.502 1.00 81.75 131 GLY A O 1
ATOM 1001 N N . SER A 1 132 ? 6.424 -9.022 -20.922 1.00 83.75 132 SER A N 1
ATOM 1002 C CA . SER A 1 132 ? 6.965 -7.887 -21.669 1.00 83.75 132 SER A CA 1
ATOM 1003 C C . SER A 1 132 ? 7.865 -8.374 -22.810 1.00 83.75 132 SER A C 1
ATOM 1005 O O . SER A 1 132 ? 8.624 -9.331 -22.658 1.00 83.75 132 SER A O 1
ATOM 1007 N N . GLU A 1 133 ? 7.806 -7.683 -23.947 1.00 86.31 133 GLU A N 1
ATOM 1008 C CA . GLU A 1 133 ? 8.742 -7.848 -25.072 1.00 86.31 133 GLU A CA 1
ATOM 1009 C C . GLU A 1 133 ? 9.831 -6.761 -25.076 1.00 86.31 133 GLU A C 1
ATOM 1011 O O . GLU A 1 133 ? 10.624 -6.664 -26.012 1.00 86.31 133 GLU A O 1
ATOM 1016 N N . GLN A 1 134 ? 9.849 -5.909 -24.047 1.00 87.25 134 GLN A N 1
ATOM 1017 C CA . GLN A 1 134 ? 10.760 -4.777 -23.919 1.00 87.25 134 GLN A CA 1
ATOM 1018 C C . GLN A 1 134 ? 11.348 -4.693 -22.514 1.00 87.25 134 GLN A C 1
ATOM 1020 O O . GLN A 1 134 ? 10.712 -5.083 -21.529 1.00 87.25 134 GLN A O 1
ATOM 1025 N N . ASP A 1 135 ? 12.562 -4.157 -22.436 1.00 89.94 135 ASP A N 1
ATOM 1026 C CA . ASP A 1 135 ? 13.204 -3.836 -21.167 1.00 89.94 135 ASP A CA 1
ATOM 1027 C C . ASP A 1 135 ? 12.448 -2.712 -20.447 1.00 89.94 135 ASP A C 1
ATOM 1029 O O . ASP A 1 135 ? 11.797 -1.874 -21.074 1.00 89.94 135 ASP A O 1
ATOM 1033 N N . VAL A 1 136 ? 12.543 -2.683 -19.121 1.00 89.75 136 VAL A N 1
ATOM 1034 C CA . VAL A 1 136 ? 11.833 -1.717 -18.279 1.00 89.75 136 VAL A CA 1
ATOM 1035 C C . VAL A 1 136 ? 12.805 -1.056 -17.310 1.00 89.75 136 VAL A C 1
ATOM 1037 O O . VAL A 1 136 ? 13.640 -1.723 -16.708 1.00 89.75 136 VAL A O 1
ATOM 1040 N N . ASN A 1 137 ? 12.680 0.257 -17.135 1.00 89.94 137 ASN A N 1
ATOM 1041 C CA . ASN A 1 137 ? 13.322 1.004 -16.061 1.00 89.94 137 ASN A CA 1
ATOM 1042 C C . ASN A 1 137 ? 12.273 1.367 -15.014 1.00 89.94 137 ASN A C 1
ATOM 1044 O O . ASN A 1 137 ? 11.220 1.908 -15.353 1.00 89.94 137 ASN A O 1
ATOM 1048 N N . VAL A 1 138 ? 12.578 1.100 -13.751 1.00 89.94 138 VAL A N 1
ATOM 1049 C CA . VAL A 1 138 ? 11.765 1.496 -12.598 1.00 89.94 138 VAL A CA 1
ATOM 1050 C C . VAL A 1 138 ? 12.590 2.449 -11.748 1.00 89.94 138 VAL A C 1
ATOM 1052 O O . VAL A 1 138 ? 13.734 2.132 -11.453 1.00 89.94 138 VAL A O 1
ATOM 1055 N N . GLU A 1 139 ? 12.026 3.578 -11.337 1.00 91.25 139 GLU A N 1
ATOM 1056 C CA . GLU A 1 139 ? 12.665 4.559 -10.453 1.00 91.25 139 GLU A CA 1
ATOM 1057 C C . GLU A 1 139 ? 11.709 4.942 -9.321 1.00 91.25 139 GLU A C 1
ATOM 1059 O O . GLU A 1 139 ? 10.533 5.196 -9.572 1.00 91.25 139 GLU A O 1
ATOM 1064 N N . ILE A 1 140 ? 12.193 5.017 -8.081 1.00 89.19 140 ILE A N 1
ATOM 1065 C CA . ILE A 1 140 ? 11.432 5.617 -6.978 1.00 89.19 140 ILE A CA 1
ATOM 1066 C C . ILE A 1 140 ? 11.557 7.135 -7.069 1.00 89.19 140 ILE A C 1
ATOM 1068 O O . ILE A 1 140 ? 12.623 7.696 -6.816 1.00 89.19 140 ILE A O 1
ATOM 1072 N N . THR A 1 141 ? 10.455 7.808 -7.380 1.00 88.75 141 THR A N 1
ATOM 1073 C CA . THR A 1 141 ? 10.426 9.264 -7.576 1.00 88.75 141 THR A CA 1
ATOM 1074 C C . THR A 1 141 ? 9.898 10.032 -6.377 1.00 88.75 141 THR A C 1
ATOM 1076 O O . THR A 1 141 ? 10.059 11.248 -6.316 1.00 88.75 141 THR A O 1
ATOM 1079 N N . ASN A 1 142 ? 9.246 9.354 -5.432 1.00 85.00 142 ASN A N 1
ATOM 1080 C CA . ASN A 1 142 ? 8.827 9.973 -4.183 1.00 85.00 142 ASN A CA 1
ATOM 1081 C C . ASN A 1 142 ? 8.759 8.943 -3.054 1.00 85.00 142 ASN A C 1
ATOM 1083 O O . ASN A 1 142 ? 8.339 7.806 -3.269 1.00 85.00 142 ASN A O 1
ATOM 1087 N N . VAL A 1 143 ? 9.115 9.366 -1.848 1.00 85.88 143 VAL A N 1
ATOM 1088 C CA . VAL A 1 143 ? 8.871 8.643 -0.599 1.00 85.88 143 VAL A CA 1
ATOM 1089 C C . VAL A 1 143 ? 8.247 9.657 0.340 1.00 85.88 143 VAL A C 1
ATOM 1091 O O . VAL A 1 143 ? 8.712 10.787 0.394 1.00 85.88 143 VAL A O 1
ATOM 1094 N N . THR A 1 144 ? 7.173 9.286 1.022 1.00 81.38 144 THR A N 1
ATOM 1095 C CA . THR A 1 144 ? 6.473 10.166 1.966 1.00 81.38 144 THR A CA 1
ATOM 1096 C C . THR A 1 144 ? 6.185 9.431 3.264 1.00 81.38 144 THR A C 1
ATOM 1098 O O . THR A 1 144 ? 6.012 8.210 3.250 1.00 81.38 144 THR A O 1
ATOM 1101 N N . GLY A 1 145 ? 6.102 10.172 4.365 1.00 78.75 145 GLY A N 1
ATOM 1102 C CA . GLY A 1 145 ? 5.876 9.649 5.710 1.00 78.75 145 GLY A CA 1
ATOM 1103 C C . GLY A 1 145 ? 7.167 9.556 6.519 1.00 78.75 145 GLY A C 1
ATOM 1104 O O . GLY A 1 145 ? 8.216 9.162 6.016 1.00 78.75 145 GLY A O 1
ATOM 1105 N N . TYR A 1 146 ? 7.094 9.898 7.801 1.00 78.94 146 TYR A N 1
ATOM 1106 C CA . TYR A 1 146 ? 8.225 9.822 8.724 1.00 78.94 146 TYR A CA 1
ATOM 1107 C C . TYR A 1 146 ? 8.165 8.504 9.518 1.00 78.94 146 TYR A C 1
ATOM 1109 O O . TYR A 1 146 ? 7.094 8.185 10.036 1.00 78.94 146 TYR A O 1
ATOM 1117 N N . PRO A 1 147 ? 9.265 7.735 9.650 1.00 87.19 147 PRO A N 1
ATOM 1118 C CA . PRO A 1 147 ? 10.643 8.078 9.277 1.00 87.19 147 PRO A CA 1
ATOM 1119 C C . PRO A 1 147 ? 11.059 7.662 7.851 1.00 87.19 147 PRO A C 1
ATOM 1121 O O . PRO A 1 147 ? 12.239 7.702 7.528 1.00 87.19 147 PRO A O 1
ATOM 1124 N N . PHE A 1 148 ? 10.135 7.236 6.989 1.00 87.62 148 PHE A N 1
ATOM 1125 C CA . PHE A 1 148 ? 10.451 6.670 5.669 1.00 87.62 148 PHE A CA 1
ATOM 1126 C C . PHE A 1 148 ? 11.156 7.640 4.715 1.00 87.62 148 PHE A C 1
ATOM 1128 O O . PHE A 1 148 ? 12.056 7.206 4.004 1.00 87.62 148 PHE A O 1
ATOM 1135 N N . GLU A 1 149 ? 10.770 8.919 4.706 1.00 86.88 149 GLU A N 1
ATOM 1136 C CA . GLU A 1 149 ? 11.351 9.964 3.844 1.00 86.88 149 GLU A CA 1
ATOM 1137 C C . GLU A 1 149 ? 12.882 10.017 3.930 1.00 86.88 149 GLU A C 1
ATOM 1139 O O . GLU A 1 149 ? 13.553 10.066 2.899 1.00 86.88 149 GLU A O 1
ATOM 1144 N N . ASP A 1 150 ? 13.420 9.914 5.146 1.00 87.88 150 ASP A N 1
ATOM 1145 C CA . ASP A 1 150 ? 14.860 9.998 5.413 1.00 87.88 150 ASP A CA 1
ATOM 1146 C C . ASP A 1 150 ? 15.504 8.637 5.724 1.00 87.88 150 ASP A C 1
ATOM 1148 O O . ASP A 1 150 ? 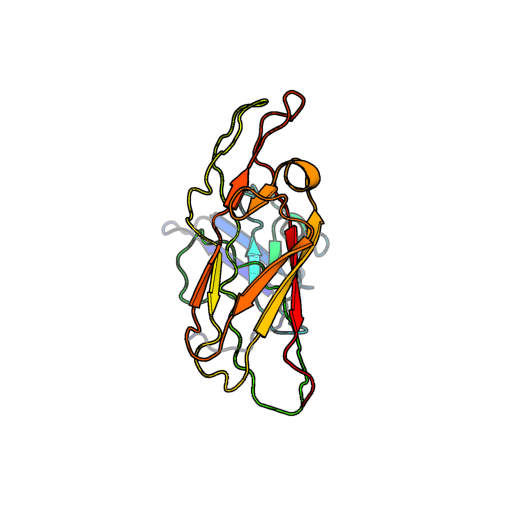16.723 8.478 5.627 1.00 87.88 150 ASP A O 1
ATOM 1152 N N . GLY A 1 151 ? 14.697 7.652 6.122 1.00 92.19 151 GLY A N 1
ATOM 1153 C CA . GLY A 1 151 ? 15.162 6.387 6.684 1.00 92.19 151 GLY A CA 1
ATOM 1154 C C . GLY A 1 151 ? 15.012 5.174 5.774 1.00 92.19 151 GLY A C 1
ATOM 1155 O O . GLY A 1 151 ? 15.715 4.180 5.965 1.00 92.19 151 GLY A O 1
ATOM 1156 N N . LEU A 1 152 ? 14.100 5.201 4.796 1.00 94.62 152 LEU A N 1
ATOM 1157 C CA . LEU A 1 152 ? 13.863 4.034 3.950 1.00 94.62 152 LEU A CA 1
ATOM 1158 C C . LEU A 1 152 ? 15.034 3.828 2.984 1.00 94.62 152 LEU A C 1
ATOM 1160 O O . LEU A 1 152 ? 15.404 4.715 2.207 1.00 94.62 152 LEU A O 1
ATOM 1164 N N . ARG A 1 153 ? 15.567 2.609 2.981 1.00 95.31 153 ARG A N 1
ATOM 1165 C CA . ARG A 1 153 ? 16.596 2.159 2.050 1.00 95.31 153 ARG A CA 1
ATOM 1166 C C . ARG A 1 153 ? 16.104 0.987 1.228 1.00 95.31 153 ARG A C 1
ATOM 1168 O O . ARG A 1 153 ? 15.390 0.127 1.736 1.00 95.31 153 ARG A O 1
ATOM 1175 N N . ILE A 1 154 ? 16.539 0.922 -0.024 1.00 94.44 154 ILE A N 1
ATOM 1176 C CA . ILE A 1 154 ? 16.349 -0.239 -0.887 1.00 94.44 154 ILE A CA 1
ATOM 1177 C C . ILE A 1 154 ? 17.719 -0.703 -1.376 1.00 94.44 154 ILE A C 1
ATOM 1179 O O . ILE A 1 154 ? 18.504 0.089 -1.895 1.00 94.44 154 ILE A O 1
ATOM 1183 N N . ASP A 1 155 ? 18.031 -1.980 -1.161 1.00 94.44 155 ASP A N 1
ATOM 1184 C CA . ASP A 1 155 ? 19.329 -2.575 -1.498 1.00 94.44 155 ASP A CA 1
ATOM 1185 C C . ASP A 1 155 ? 20.513 -1.766 -0.918 1.00 94.44 155 ASP A C 1
ATOM 1187 O O . ASP A 1 155 ? 21.528 -1.544 -1.577 1.00 94.44 155 ASP A O 1
ATOM 1191 N N . ASN A 1 156 ? 20.360 -1.304 0.333 1.00 94.38 156 ASN A N 1
ATOM 1192 C CA . ASN A 1 156 ? 21.287 -0.443 1.090 1.00 94.38 156 ASN A CA 1
ATOM 1193 C C . ASN A 1 156 ? 21.477 0.991 0.556 1.00 94.38 156 ASN A C 1
ATOM 1195 O O . ASN A 1 156 ? 22.293 1.742 1.093 1.00 94.38 156 ASN A O 1
ATOM 1199 N N . ASN A 1 157 ? 20.722 1.409 -0.458 1.00 94.94 157 ASN A N 1
ATOM 1200 C CA . ASN A 1 157 ? 20.748 2.777 -0.977 1.00 94.94 157 ASN A CA 1
ATOM 1201 C C . ASN A 1 157 ? 19.530 3.564 -0.482 1.00 94.94 157 ASN A C 1
ATOM 1203 O O . ASN A 1 157 ? 18.502 2.948 -0.212 1.00 94.94 157 ASN A O 1
ATOM 1207 N N . PRO A 1 158 ? 19.602 4.904 -0.360 1.00 95.50 158 PRO A N 1
ATOM 1208 C CA . PRO A 1 158 ? 18.414 5.720 -0.113 1.00 95.50 158 PRO A CA 1
ATOM 1209 C C . PRO A 1 158 ? 17.298 5.379 -1.104 1.00 95.50 158 PRO A C 1
ATOM 1211 O O . PRO A 1 158 ? 17.553 5.241 -2.301 1.00 95.50 158 PRO A O 1
ATOM 1214 N N . ALA A 1 159 ? 16.068 5.224 -0.614 1.00 93.12 159 ALA A N 1
ATOM 1215 C CA . ALA A 1 159 ? 14.959 4.805 -1.463 1.00 93.12 159 ALA A CA 1
ATOM 1216 C C . ALA A 1 159 ? 14.682 5.808 -2.592 1.00 93.12 159 ALA A C 1
ATOM 1218 O O . ALA A 1 159 ? 14.562 5.400 -3.744 1.00 93.12 159 ALA A O 1
ATOM 1219 N N . LEU A 1 160 ? 14.639 7.111 -2.294 1.00 93.38 160 LEU A N 1
ATOM 1220 C CA . LEU A 1 160 ? 14.437 8.150 -3.305 1.00 93.38 160 LEU A CA 1
ATOM 1221 C C . LEU A 1 160 ? 15.578 8.157 -4.340 1.00 93.38 160 LEU A C 1
ATOM 1223 O O . LEU A 1 160 ? 16.748 8.282 -3.981 1.00 93.38 160 LEU A O 1
ATOM 1227 N N . GLY A 1 161 ? 15.229 8.042 -5.624 1.00 92.44 161 GLY A N 1
ATOM 1228 C CA . GLY A 1 161 ? 16.176 7.977 -6.743 1.00 92.44 161 GLY A CA 1
ATOM 1229 C C . GLY A 1 161 ? 16.793 6.593 -6.989 1.00 92.44 161 GLY A C 1
ATOM 1230 O O . GLY A 1 161 ? 17.579 6.428 -7.926 1.00 92.44 161 GLY A O 1
ATOM 1231 N N . SER A 1 162 ? 16.450 5.580 -6.183 1.00 94.06 162 SER A N 1
ATOM 1232 C CA . SER A 1 162 ? 16.814 4.195 -6.493 1.00 94.06 162 SER A CA 1
ATOM 1233 C C . SER A 1 162 ? 16.124 3.746 -7.781 1.00 94.06 162 SER A C 1
ATOM 1235 O O . SER A 1 162 ? 14.943 4.037 -7.992 1.00 94.06 162 SER A O 1
ATOM 1237 N N . HIS A 1 163 ? 16.863 3.035 -8.635 1.00 94.19 163 HIS A N 1
ATOM 1238 C CA . HIS A 1 163 ? 16.378 2.593 -9.936 1.00 94.19 163 HIS A CA 1
ATOM 1239 C C . HIS A 1 163 ? 16.808 1.164 -10.271 1.00 94.19 163 HIS A C 1
ATOM 1241 O O . HIS A 1 163 ? 17.882 0.709 -9.876 1.00 94.19 163 HIS A O 1
ATOM 1247 N N . TRP A 1 164 ? 15.983 0.479 -11.060 1.00 93.62 164 TRP A N 1
ATOM 1248 C CA . TRP A 1 164 ? 16.229 -0.874 -11.546 1.00 93.62 164 TRP A CA 1
ATOM 1249 C C . TRP A 1 164 ? 16.005 -0.942 -13.048 1.00 93.62 164 TRP A C 1
ATOM 1251 O O . TRP A 1 164 ? 14.963 -0.525 -13.553 1.00 93.62 164 TRP A O 1
ATOM 1261 N N . PHE A 1 165 ? 16.977 -1.526 -13.743 1.00 93.50 165 PHE A N 1
ATOM 1262 C CA . PHE A 1 165 ? 16.825 -1.969 -15.121 1.00 93.50 165 PHE A CA 1
ATOM 1263 C C . PHE A 1 165 ? 16.421 -3.444 -15.121 1.00 93.50 165 PHE A C 1
ATOM 1265 O O . PHE A 1 165 ? 17.147 -4.293 -14.597 1.00 93.50 165 PHE A O 1
ATOM 1272 N N . ILE A 1 166 ? 15.263 -3.742 -15.699 1.00 92.38 166 ILE A N 1
ATOM 1273 C CA . ILE A 1 166 ? 14.678 -5.078 -15.741 1.00 92.38 166 ILE A CA 1
ATOM 1274 C C . ILE A 1 166 ? 14.647 -5.528 -17.198 1.00 92.38 166 ILE A C 1
ATOM 1276 O O . ILE A 1 166 ? 13.776 -5.088 -17.958 1.00 92.38 166 ILE A O 1
ATOM 1280 N N . PRO A 1 167 ? 15.589 -6.386 -17.620 1.00 91.56 167 PRO A N 1
ATOM 1281 C CA . PRO A 1 167 ? 15.581 -6.875 -18.980 1.00 91.56 167 PRO A CA 1
ATOM 1282 C C . PRO A 1 167 ? 14.421 -7.853 -19.173 1.00 91.56 167 PRO A C 1
ATOM 1284 O O . PRO A 1 167 ?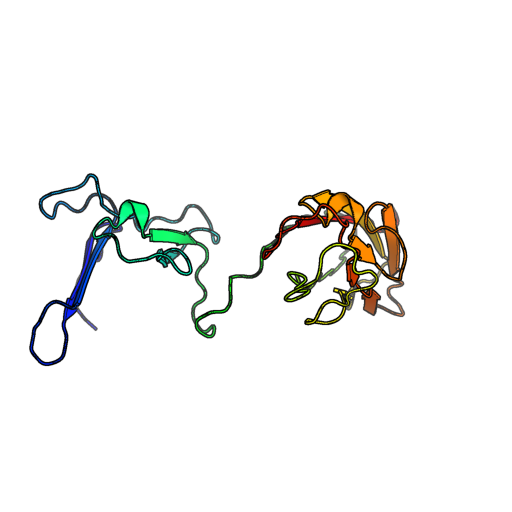 14.181 -8.707 -18.315 1.00 91.56 167 PRO A O 1
ATOM 1287 N N . TYR A 1 168 ? 13.747 -7.818 -20.324 1.00 89.44 168 TYR A N 1
ATOM 1288 C CA . TYR A 1 168 ? 12.639 -8.756 -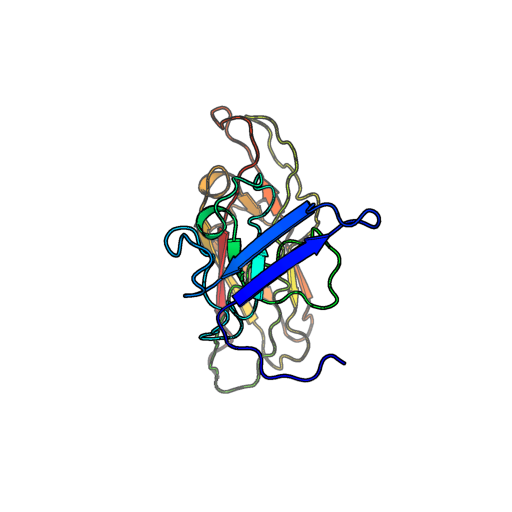20.588 1.00 89.44 168 TYR A CA 1
ATOM 1289 C C . TYR A 1 168 ? 13.093 -10.230 -20.570 1.00 89.44 168 TYR A C 1
ATOM 1291 O O . TYR A 1 168 ? 12.299 -11.144 -20.357 1.00 89.44 168 TYR A O 1
ATOM 1299 N N . THR A 1 169 ? 14.394 -10.468 -20.765 1.00 90.19 169 THR A N 1
ATOM 1300 C CA . THR A 1 169 ? 15.030 -11.793 -20.701 1.00 90.19 169 THR A CA 1
ATOM 1301 C C . THR A 1 169 ? 15.273 -12.298 -19.276 1.00 90.19 169 THR A C 1
ATOM 1303 O O . THR A 1 169 ? 15.468 -13.498 -19.085 1.00 90.19 169 THR A O 1
ATOM 1306 N N . SER A 1 170 ? 15.233 -11.417 -18.274 1.00 92.00 170 SER A N 1
ATOM 1307 C CA . SER A 1 170 ? 15.266 -11.759 -16.848 1.00 92.00 170 SER A CA 1
ATOM 1308 C C . SER A 1 170 ? 14.202 -10.931 -16.124 1.00 92.00 170 SER A C 1
ATOM 1310 O O . SER A 1 170 ? 14.530 -9.966 -15.430 1.00 92.00 170 SER A O 1
ATOM 1312 N N . PRO A 1 171 ? 12.918 -11.291 -16.293 1.00 87.50 171 PRO A N 1
ATOM 1313 C CA . PRO A 1 171 ? 11.801 -10.382 -16.064 1.00 87.50 171 PRO A CA 1
ATOM 1314 C C . PRO A 1 171 ? 11.444 -10.169 -14.587 1.00 87.50 171 PRO A C 1
ATOM 1316 O O . PRO A 1 171 ? 10.417 -9.565 -14.296 1.00 87.50 171 PRO A O 1
ATOM 1319 N N . ILE A 1 172 ? 12.238 -10.688 -13.649 1.00 88.38 172 ILE A N 1
ATOM 1320 C CA . ILE A 1 172 ? 11.964 -10.602 -12.215 1.00 88.38 172 ILE A CA 1
ATOM 1321 C C . ILE A 1 172 ? 13.185 -10.016 -11.518 1.00 88.38 172 ILE A C 1
ATOM 1323 O O . ILE A 1 172 ? 14.281 -10.574 -11.604 1.00 88.38 172 ILE A O 1
ATOM 1327 N N . VAL A 1 173 ? 12.976 -8.915 -10.799 1.00 92.56 173 VAL A N 1
ATOM 1328 C CA . VAL A 1 173 ? 13.977 -8.283 -9.935 1.00 92.56 173 VAL A CA 1
ATOM 1329 C C . VAL A 1 173 ? 13.397 -8.139 -8.534 1.00 92.56 173 VAL A C 1
ATOM 1331 O O . VAL A 1 173 ? 12.269 -7.681 -8.360 1.00 92.56 173 VAL A O 1
ATOM 1334 N N . ASN A 1 174 ? 14.188 -8.535 -7.538 1.00 91.94 174 ASN A N 1
ATOM 1335 C CA . ASN A 1 174 ? 13.857 -8.371 -6.128 1.00 91.94 174 ASN A CA 1
ATOM 1336 C C . ASN A 1 174 ? 14.652 -7.194 -5.572 1.00 91.94 174 ASN A C 1
ATOM 1338 O O . ASN A 1 174 ? 15.866 -7.149 -5.761 1.00 91.94 174 ASN A O 1
ATOM 1342 N N . ALA A 1 175 ? 13.978 -6.308 -4.850 1.00 92.56 175 ALA A N 1
ATOM 1343 C CA . ALA A 1 175 ? 14.597 -5.192 -4.156 1.00 92.56 175 ALA A CA 1
ATOM 1344 C C . ALA A 1 175 ? 14.343 -5.329 -2.651 1.00 92.56 175 ALA A C 1
ATOM 1346 O O . ALA A 1 175 ? 13.220 -5.620 -2.226 1.00 92.56 175 ALA A O 1
ATOM 1347 N N . THR A 1 176 ? 15.392 -5.185 -1.844 1.00 94.31 176 THR A N 1
ATOM 1348 C CA . THR A 1 176 ? 15.372 -5.489 -0.407 1.00 94.31 176 THR A CA 1
ATOM 1349 C C . THR A 1 176 ? 15.208 -4.208 0.404 1.00 94.31 176 THR A C 1
ATOM 1351 O O . THR A 1 176 ? 16.156 -3.427 0.484 1.00 94.31 176 THR A O 1
ATOM 1354 N N . PRO A 1 177 ? 14.039 -3.973 1.019 1.00 94.50 177 PRO A N 1
ATOM 1355 C CA . PRO A 1 177 ? 13.820 -2.787 1.827 1.00 94.50 177 PRO A CA 1
ATOM 1356 C C . PRO A 1 177 ? 14.364 -2.951 3.252 1.00 94.50 177 PRO A C 1
ATOM 1358 O O . PRO A 1 177 ? 14.079 -3.943 3.933 1.00 94.50 177 PRO A O 1
ATOM 1361 N N . THR A 1 178 ? 15.084 -1.936 3.721 1.00 95.00 178 THR A N 1
ATOM 1362 C CA . THR A 1 178 ? 15.451 -1.747 5.129 1.00 95.00 178 THR A CA 1
ATOM 1363 C C . THR A 1 178 ? 15.046 -0.351 5.598 1.00 95.00 178 THR A C 1
ATOM 1365 O O . THR A 1 178 ? 14.861 0.556 4.787 1.00 95.00 178 THR A O 1
ATOM 1368 N N . LEU A 1 179 ? 14.860 -0.177 6.905 1.00 95.25 179 LEU A N 1
ATOM 1369 C CA . LEU A 1 179 ? 14.503 1.105 7.504 1.00 95.25 179 LEU A CA 1
ATOM 1370 C C . LEU A 1 179 ? 15.526 1.499 8.566 1.00 95.25 179 LEU A C 1
ATOM 1372 O O . LEU A 1 179 ? 15.725 0.774 9.544 1.00 95.25 179 LEU A O 1
ATOM 1376 N N . ASP A 1 180 ? 16.112 2.677 8.396 1.00 94.56 180 ASP A N 1
ATOM 1377 C CA . ASP A 1 180 ? 16.816 3.384 9.457 1.00 94.56 180 ASP A CA 1
ATOM 1378 C C . ASP A 1 180 ? 15.825 4.276 10.200 1.00 94.56 180 ASP A C 1
ATOM 1380 O O . ASP A 1 180 ? 15.072 5.038 9.596 1.00 94.56 180 ASP A O 1
ATOM 1384 N N . VAL A 1 181 ? 15.807 4.179 11.524 1.00 92.12 181 VAL A N 1
ATOM 1385 C CA . VAL A 1 181 ? 14.907 4.949 12.378 1.00 92.12 181 VAL A 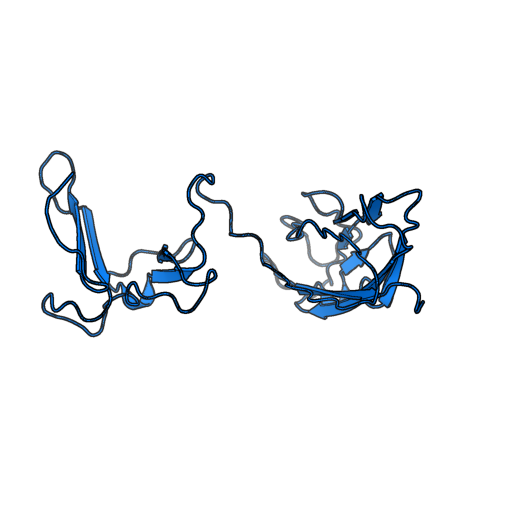CA 1
ATOM 1386 C C . VAL A 1 181 ? 15.729 6.020 13.085 1.00 92.12 181 VAL A C 1
ATOM 1388 O O . VAL A 1 181 ? 16.609 5.668 13.873 1.00 92.12 181 VAL A O 1
ATOM 1391 N N . PRO A 1 182 ? 15.462 7.316 12.856 1.00 90.94 182 PRO A N 1
ATOM 1392 C CA . PRO A 1 182 ? 16.145 8.383 13.574 1.00 90.94 182 PRO A CA 1
ATOM 1393 C C . PRO A 1 182 ? 15.962 8.273 15.095 1.00 90.94 182 PRO A C 1
ATOM 1395 O O . PRO A 1 182 ? 14.991 7.692 15.586 1.00 90.94 182 PRO A O 1
ATOM 1398 N N . GLU A 1 183 ? 16.907 8.813 15.862 1.00 92.75 183 GLU A N 1
ATOM 1399 C CA . GLU A 1 183 ? 16.891 8.725 17.331 1.00 92.75 183 GLU A CA 1
ATOM 1400 C C . GLU A 1 183 ? 15.721 9.516 17.938 1.00 92.75 183 GLU A C 1
ATOM 1402 O O . GLU A 1 183 ? 15.171 9.147 18.974 1.00 92.75 183 GLU A O 1
ATOM 1407 N N . GLU A 1 184 ? 15.297 10.577 17.257 1.00 88.75 184 GLU A N 1
ATOM 1408 C CA . GLU A 1 184 ? 14.169 11.425 17.626 1.00 88.75 184 GLU A CA 1
ATOM 1409 C C . GLU A 1 184 ? 12.805 10.890 17.171 1.00 88.75 184 GLU A C 1
ATOM 1411 O O . GLU A 1 184 ? 11.782 11.530 17.434 1.00 88.75 184 GLU A O 1
ATOM 1416 N N . ALA A 1 185 ? 12.766 9.729 16.507 1.00 86.94 185 ALA A N 1
ATOM 1417 C CA . ALA A 1 185 ? 11.517 9.194 16.001 1.00 86.94 185 ALA A CA 1
ATOM 1418 C C . ALA A 1 185 ? 10.550 8.853 17.147 1.00 86.94 185 ALA A C 1
ATOM 1420 O O . ALA A 1 185 ? 10.939 8.183 18.112 1.00 86.94 185 ALA A O 1
ATOM 1421 N N . PRO A 1 186 ? 9.278 9.290 17.072 1.00 80.69 186 PRO A N 1
ATOM 1422 C CA . PRO A 1 186 ? 8.319 8.977 18.110 1.00 80.69 186 PRO A CA 1
ATOM 1423 C C . PRO A 1 186 ? 8.053 7.464 18.123 1.00 80.69 186 PRO A C 1
ATOM 1425 O O . PRO A 1 186 ? 7.954 6.840 17.064 1.00 80.69 186 PRO A O 1
ATOM 1428 N N . PRO A 1 187 ? 7.908 6.850 19.307 1.00 76.88 187 PRO A N 1
ATOM 1429 C CA . PRO A 1 187 ? 7.550 5.444 19.401 1.00 76.88 187 PRO A CA 1
ATOM 1430 C C . PRO A 1 187 ? 6.146 5.217 18.822 1.00 76.88 187 PRO A C 1
ATOM 1432 O O . PRO A 1 187 ? 5.203 5.917 19.188 1.00 76.88 187 PRO A O 1
ATOM 1435 N N . GLY A 1 188 ? 5.990 4.216 17.955 1.00 73.12 188 GLY A N 1
ATOM 1436 C CA . GLY A 1 188 ? 4.697 3.864 17.369 1.00 73.12 188 GLY A CA 1
ATOM 1437 C C . GLY A 1 188 ? 4.813 3.144 16.029 1.00 73.12 188 GLY A C 1
ATOM 1438 O O . GLY A 1 188 ? 5.911 2.883 15.542 1.00 73.12 188 GLY A O 1
ATOM 1439 N N . GLN A 1 189 ? 3.661 2.813 15.444 1.00 67.88 189 GLN A N 1
ATOM 1440 C CA . GLN A 1 189 ? 3.578 2.372 14.054 1.00 67.88 189 GLN A CA 1
ATOM 1441 C C . GLN A 1 189 ? 3.579 3.609 13.153 1.00 67.88 189 GLN A C 1
ATOM 1443 O O . GLN A 1 189 ? 2.790 4.528 13.364 1.00 67.88 189 GLN A O 1
ATOM 1448 N N . ALA A 1 190 ? 4.462 3.619 12.161 1.00 72.69 190 ALA A N 1
ATOM 1449 C CA . ALA A 1 190 ? 4.532 4.661 11.151 1.00 72.69 190 ALA A CA 1
ATOM 1450 C C . ALA A 1 190 ? 4.066 4.108 9.801 1.00 72.69 190 ALA A C 1
ATOM 1452 O O . ALA A 1 190 ? 4.317 2.945 9.479 1.00 72.69 190 ALA A O 1
ATOM 1453 N N . GLU A 1 191 ? 3.421 4.956 9.007 1.00 74.06 191 GLU A N 1
ATOM 1454 C CA . GLU A 1 191 ? 3.017 4.644 7.638 1.00 74.06 191 GLU A CA 1
ATOM 1455 C C . GLU A 1 191 ? 3.733 5.573 6.659 1.00 74.06 191 GLU A C 1
ATOM 1457 O O . GLU A 1 191 ? 4.006 6.735 6.964 1.00 74.06 191 GLU A O 1
ATOM 1462 N N . GLY A 1 192 ? 4.048 5.044 5.480 1.00 77.44 192 GLY A N 1
ATOM 1463 C CA . GLY A 1 192 ? 4.692 5.792 4.414 1.00 77.44 192 GLY A CA 1
ATOM 1464 C C . GLY A 1 192 ? 4.239 5.313 3.043 1.00 77.44 192 GLY A C 1
ATOM 1465 O O . GLY A 1 192 ? 3.777 4.181 2.885 1.00 77.44 192 GLY A O 1
ATOM 1466 N N . THR A 1 193 ? 4.364 6.185 2.046 1.00 76.88 193 THR A N 1
ATOM 1467 C CA . THR A 1 193 ? 4.013 5.890 0.650 1.00 76.88 193 THR A CA 1
ATOM 1468 C C . THR A 1 193 ? 5.243 6.036 -0.235 1.00 76.88 193 THR A C 1
ATOM 1470 O O . THR A 1 193 ? 5.934 7.049 -0.165 1.00 76.88 193 THR A O 1
ATOM 1473 N N . ILE A 1 194 ? 5.492 5.046 -1.093 1.00 79.31 194 ILE A N 1
ATOM 1474 C CA . ILE A 1 194 ? 6.572 5.045 -2.089 1.00 79.31 194 ILE A CA 1
ATOM 1475 C C . ILE A 1 194 ? 5.934 5.142 -3.468 1.00 79.31 194 ILE A C 1
ATOM 1477 O O . ILE A 1 194 ? 5.068 4.331 -3.773 1.00 79.31 194 ILE A O 1
ATOM 1481 N N . VAL A 1 195 ? 6.348 6.093 -4.297 1.00 79.25 195 VAL A N 1
ATOM 1482 C CA . VAL A 1 195 ? 5.841 6.272 -5.665 1.00 79.25 195 VAL A CA 1
ATOM 1483 C C . VAL A 1 195 ? 6.932 5.915 -6.663 1.00 79.25 195 VAL A C 1
ATOM 1485 O O . VAL A 1 195 ? 8.069 6.375 -6.530 1.00 79.25 195 VAL A O 1
ATOM 1488 N N . TYR A 1 196 ? 6.566 5.141 -7.683 1.00 83.75 196 TYR A N 1
ATOM 1489 C CA . TYR A 1 196 ? 7.469 4.700 -8.742 1.00 83.75 196 TYR A CA 1
ATOM 1490 C C . TYR A 1 196 ? 7.110 5.338 -10.084 1.00 83.75 196 TYR A C 1
ATOM 1492 O O . TYR A 1 196 ? 5.936 5.468 -10.429 1.00 83.75 196 TYR A O 1
ATOM 1500 N N . THR A 1 197 ? 8.127 5.655 -10.878 1.00 80.56 197 THR A N 1
ATOM 1501 C CA . THR A 1 197 ? 8.002 5.919 -12.311 1.00 80.56 197 THR A CA 1
ATOM 1502 C C . THR A 1 197 ? 8.545 4.725 -13.083 1.00 80.56 197 THR A C 1
ATOM 1504 O O . THR A 1 197 ? 9.611 4.200 -12.766 1.00 80.56 197 THR A O 1
ATOM 1507 N N . VAL A 1 198 ? 7.807 4.286 -14.102 1.00 82.50 198 VAL A N 1
ATOM 1508 C CA . VAL A 1 198 ? 8.165 3.134 -14.935 1.00 82.50 198 VAL A CA 1
ATOM 1509 C C . VAL A 1 198 ? 8.264 3.595 -16.377 1.00 82.50 198 VAL A C 1
ATOM 1511 O O . VAL A 1 198 ? 7.324 4.183 -16.912 1.00 82.50 198 VAL A O 1
ATOM 1514 N N . THR A 1 199 ? 9.402 3.339 -17.013 1.00 82.56 199 THR A N 1
ATOM 1515 C CA . THR A 1 199 ? 9.654 3.733 -18.402 1.00 82.56 199 THR A CA 1
ATOM 1516 C C . THR A 1 199 ? 10.167 2.551 -19.215 1.00 82.56 199 THR A C 1
ATOM 1518 O O . THR A 1 199 ? 10.975 1.758 -18.741 1.00 82.56 199 THR A O 1
ATOM 1521 N N . GLY A 1 200 ? 9.684 2.418 -20.450 1.00 78.44 200 GLY A N 1
ATOM 1522 C CA . GLY A 1 200 ? 10.251 1.515 -21.455 1.00 78.44 200 GLY A CA 1
ATOM 1523 C C . GLY A 1 200 ? 11.139 2.289 -22.435 1.00 78.44 200 GLY A C 1
ATOM 1524 O O . GLY A 1 200 ? 11.033 3.519 -22.501 1.00 78.44 200 GLY A O 1
ATOM 1525 N N . PRO A 1 201 ? 12.011 1.612 -23.202 1.00 69.75 201 PRO A N 1
ATOM 1526 C CA . PRO A 1 201 ? 12.723 2.254 -24.297 1.00 69.75 201 PRO A CA 1
ATOM 1527 C C . PRO A 1 201 ? 11.716 2.890 -25.259 1.00 69.75 201 PRO A C 1
ATOM 1529 O O . PRO A 1 201 ? 10.698 2.293 -25.615 1.00 69.75 201 PRO A O 1
ATOM 1532 N N . THR A 1 202 ? 11.996 4.120 -25.681 1.00 55.59 202 THR A N 1
ATOM 1533 C CA . THR A 1 202 ? 11.278 4.724 -26.801 1.00 55.59 202 THR A CA 1
ATOM 1534 C C . THR A 1 202 ? 11.555 3.884 -28.056 1.00 55.59 202 THR A C 1
ATOM 1536 O O . THR A 1 202 ? 12.724 3.578 -28.302 1.00 55.59 202 THR A O 1
ATOM 1539 N N . PRO A 1 203 ? 10.518 3.473 -28.811 1.00 54.53 203 PRO A N 1
ATOM 1540 C CA . PRO A 1 203 ? 10.672 2.642 -30.006 1.00 54.53 203 PRO A CA 1
ATOM 1541 C C . PRO A 1 203 ? 11.512 3.301 -31.106 1.00 54.53 203 PRO A C 1
ATOM 1543 O O . PRO A 1 203 ? 11.536 4.553 -31.179 1.00 54.53 203 PRO A O 1
#

Mean predicted aligned error: 14.06 Å

Secondary structure (DSSP, 8-state):
---S---SSEEEEEE-TTS-EEEEEEETT--SS-GGGPBPPS--SSTTSSEEEEPTTPPP-S-HHHHEEEE---TTSPTT-PPP---------SS----EE--------S--TT---EE-TT--EEEE-TT-SS-EEEEEEEEESTTHHHHEEETTEESTT-EEEE-TTS-EEEE-EEE---TTPPSS----EEEEEEEPPP-